Protein AF-A0A7V2XMV9-F1 (afdb_monomer)

Secondary structure (DSSP, 8-state):
-TT-EEEEEETTEEEEEEEGGG-SS-HHHHHHHHHTTSPPPTT----------TTS------TT-EEEEEETTEEEEEEE--------------------SEEEEEEETTEEEEEEEETTEEEE-STTSTT-EE-TTSSEEE-S----SSPPPEEEEES-BHHHHHHTTPPPPSS-EEEEE-GGGEE-TT-EEEEPTT-S-EE--EEEEEEE-S-BSS--GGGGGGGEEEEEEEE--EEGGG--SSSSSPHHHH--TT-EEEEEEEEEHHHHHHHHS-GGG-EEEEEETTEEEEEEEGGGBSS-HHHHHHHHHHHS-B-TT-EEE----S---B--TT-EEEEEETTTEEEEEEEEE--

Nearest PDB structures (foldseek):
  1i7o-assembly3_C  TM=9.302E-01  e=1.554E-33  Escherichia coli
  6sbi-assembly2_C  TM=9.129E-01  e=8.848E-22  Mus musculus
  6j5y-assembly1_A  TM=8.769E-01  e=2.718E-20  Pseudomonas aeruginosa
  3v77-assembly1_A  TM=8.705E-01  e=6.695E-19  Oleispira antarctica
  4maq-assembly1_B  TM=7.938E-01  e=6.952E-20  Burkholderia cenocepacia J2315

Solvent-accessible surface area (backbone atoms only — not comparable to full-atom values): 19662 Å² total; per-residue (Å²): 107,73,80,44,46,40,39,34,25,51,73,83,41,83,66,48,75,43,58,51,56,72,50,95,50,51,70,69,54,48,50,51,65,47,53,74,45,29,76,77,57,95,87,67,81,82,83,80,77,85,78,62,47,98,86,68,47,68,85,83,84,52,62,74,37,37,37,36,42,35,37,92,95,51,82,66,51,71,47,69,36,69,65,90,72,85,69,75,65,77,85,76,81,71,80,90,69,85,70,67,62,43,30,32,24,31,39,47,96,94,42,79,43,46,26,30,82,51,96,92,23,34,32,28,70,47,83,93,51,46,77,42,73,43,55,78,84,73,42,46,47,32,46,35,63,75,90,61,98,57,89,58,53,31,40,35,35,56,68,22,14,62,63,35,22,54,79,70,73,46,78,76,73,94,62,86,48,69,45,78,37,56,66,63,10,56,28,12,28,71,34,67,24,58,44,68,83,91,64,86,42,34,26,63,27,55,20,57,26,41,30,28,50,37,73,34,36,61,40,51,47,92,56,32,70,83,30,44,46,22,36,25,32,29,33,59,30,39,36,62,77,61,62,52,92,60,73,65,80,26,60,82,24,58,30,25,42,35,38,24,35,26,11,39,21,29,23,28,40,68,54,50,31,73,74,59,70,38,80,56,64,29,49,33,38,30,25,52,73,82,43,78,56,26,64,46,48,48,58,49,35,72,64,46,72,34,51,50,46,22,56,51,14,62,82,41,76,45,40,55,58,22,34,40,33,54,27,34,57,47,53,66,53,74,63,54,67,72,37,39,36,35,30,31,33,62,96,40,44,65,23,36,34,32,30,32,66,48,132

Foldseek 3Di:
DLAKWKWKDKPNHTFDIDHQVPQPADPVRVCVVCVVFFDDDVPDDDDRDDDADPVRHGDDDDQQIWMWIDIPPDDIDIDHHHDDDPPPDDPPDDDDDPDPQWWWWWDAPNDIFIFDDDPQWTQTCDPPRHRDTDHPVRIATFFRFDDDPDFAWEKEFDPQFPQSCVVVVHDRDPDTLIDTEGPQQEGEFAAEAADEPPQPFKWWFKFKKWFFAAKFALDALVCQLVGTQFIKIKIQMFRVRPDDPPSPVDCSGGHGGPRIYIDRIGGGSVSLCVVVVDQQFKKKWKDKVNHTQDIDGSVRGNQHSSNVSNRCNHVDIHHGGHMYGRTGHDRIGGDDQQIWMWIQIPSRGIGIYGYHHDD

Structure (mmCIF, N/CA/C/O backbone):
data_AF-A0A7V2XMV9-F1
#
_entry.id   AF-A0A7V2XMV9-F1
#
loop_
_atom_site.group_PDB
_atom_site.id
_atom_site.type_symbol
_atom_site.label_atom_id
_atom_site.label_alt_id
_atom_site.label_comp_id
_atom_site.label_asym_id
_atom_site.label_entity_id
_atom_site.label_seq_id
_atom_site.pdbx_PDB_ins_code
_atom_site.Cartn_x
_atom_site.Cartn_y
_atom_site.Cartn_z
_atom_site.occupancy
_atom_site.B_iso_or_equiv
_atom_site.auth_seq_id
_atom_site.auth_comp_id
_atom_site.auth_asym_id
_atom_site.auth_atom_id
_atom_site.pdbx_PDB_model_num
ATOM 1 N N . LEU A 1 1 ? -30.804 2.882 11.881 1.00 61.81 1 LEU A N 1
ATOM 2 C CA . LEU A 1 1 ? -29.557 3.573 12.289 1.00 61.81 1 LEU A CA 1
ATOM 3 C C . LEU A 1 1 ? -29.821 4.946 12.895 1.00 61.81 1 LEU A C 1
ATOM 5 O O . LEU A 1 1 ? -29.309 5.186 13.973 1.00 61.81 1 LEU A O 1
ATOM 9 N N . ALA A 1 2 ? -30.650 5.798 12.279 1.00 65.69 2 ALA A N 1
ATOM 10 C CA . ALA A 1 2 ? -30.891 7.186 12.711 1.00 65.69 2 ALA A CA 1
ATOM 11 C C . ALA A 1 2 ? -31.477 7.397 14.130 1.00 65.69 2 ALA A C 1
ATOM 13 O O . ALA A 1 2 ? -31.689 8.532 14.526 1.00 65.69 2 ALA A O 1
ATOM 14 N N . THR A 1 3 ? -31.758 6.335 14.889 1.00 79.19 3 THR A N 1
ATOM 15 C CA . THR A 1 3 ? -32.233 6.395 16.285 1.00 79.19 3 THR A CA 1
ATOM 16 C C . THR A 1 3 ? -31.440 5.467 17.210 1.00 79.19 3 THR A C 1
ATOM 18 O O . THR A 1 3 ? -31.861 5.211 18.338 1.00 79.19 3 THR A O 1
ATOM 21 N N . LEU A 1 4 ? -30.352 4.866 16.712 1.00 90.12 4 LEU A N 1
ATOM 22 C CA . LEU A 1 4 ? -29.562 3.909 17.478 1.00 90.12 4 LEU A CA 1
ATOM 23 C C . LEU A 1 4 ? -28.669 4.671 18.458 1.00 90.12 4 LEU A C 1
ATOM 25 O O . LEU A 1 4 ? -27.911 5.550 18.0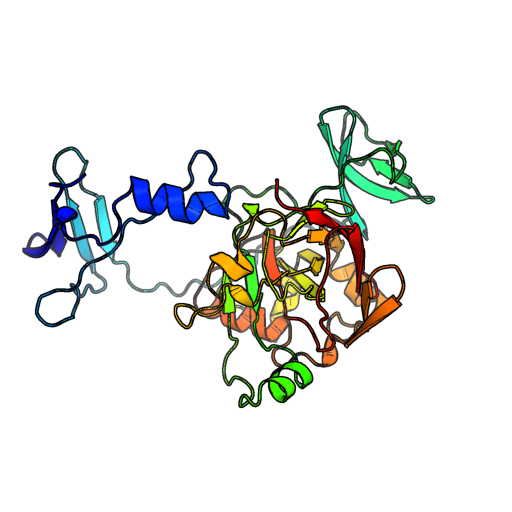51 1.00 90.12 4 LEU A O 1
ATOM 29 N N . LYS A 1 5 ? -28.745 4.290 19.731 1.00 93.38 5 LYS A N 1
ATOM 30 C CA . LYS A 1 5 ? -27.875 4.794 20.791 1.00 93.38 5 LYS A CA 1
ATOM 31 C C . LYS A 1 5 ? -26.928 3.689 21.230 1.00 93.38 5 LYS A C 1
ATOM 33 O O . LYS A 1 5 ? -27.375 2.565 21.456 1.00 93.38 5 LYS A O 1
ATOM 38 N N . LEU A 1 6 ? -25.641 4.011 21.306 1.00 95.12 6 LEU A N 1
ATOM 39 C CA . LEU A 1 6 ? -24.619 3.129 21.860 1.00 95.12 6 LEU A CA 1
ATOM 40 C C . LEU A 1 6 ? -24.391 3.523 23.318 1.00 95.12 6 LEU A C 1
ATOM 42 O O . LEU A 1 6 ? -24.062 4.675 23.594 1.00 95.12 6 LEU A O 1
ATOM 46 N N . GLU A 1 7 ? -24.540 2.579 24.235 1.00 96.56 7 GLU A N 1
ATOM 47 C CA . GLU A 1 7 ? -24.275 2.779 25.656 1.00 96.56 7 GLU A CA 1
ATOM 48 C C . GLU A 1 7 ? -22.920 2.176 26.012 1.00 96.56 7 GLU A C 1
ATOM 50 O O . GLU A 1 7 ? -22.683 0.987 25.793 1.00 96.56 7 GLU A O 1
ATOM 55 N N . VAL A 1 8 ? -22.035 2.998 26.570 1.00 96.94 8 VAL A N 1
ATOM 56 C CA . VAL A 1 8 ? -20.707 2.599 27.036 1.00 96.94 8 VAL A CA 1
ATOM 57 C C . VAL A 1 8 ? -20.731 2.504 28.553 1.00 96.94 8 VAL A C 1
ATOM 59 O O . VAL A 1 8 ? -20.995 3.495 29.241 1.00 96.94 8 VAL A O 1
ATOM 62 N N . THR A 1 9 ? -20.399 1.330 29.081 1.00 97.69 9 THR A N 1
ATOM 63 C CA . THR A 1 9 ? -20.197 1.113 30.516 1.00 97.69 9 THR A CA 1
ATOM 64 C C . THR A 1 9 ? -18.775 0.647 30.806 1.00 97.69 9 THR A C 1
ATOM 66 O O . THR A 1 9 ? -18.139 -0.024 29.991 1.00 97.69 9 THR A O 1
ATOM 69 N N . VAL A 1 10 ? -18.262 1.019 31.977 1.00 97.81 10 VAL A N 1
ATOM 70 C CA . VAL A 1 10 ? -16.963 0.576 32.494 1.00 97.81 10 VAL A CA 1
ATOM 71 C C . VAL A 1 10 ? -17.192 0.016 33.888 1.00 97.81 10 VAL A C 1
ATOM 73 O O . VAL A 1 10 ? -17.702 0.716 34.758 1.00 97.81 10 VAL A O 1
ATOM 76 N N . ASN A 1 11 ? -16.861 -1.260 34.091 1.00 97.31 11 ASN A N 1
ATOM 77 C CA . ASN A 1 11 ? -17.115 -2.003 35.331 1.00 97.31 11 ASN A CA 1
ATOM 78 C C . ASN A 1 11 ? -18.596 -1.966 35.770 1.00 97.31 11 ASN A C 1
ATOM 80 O O . ASN A 1 11 ? -18.902 -1.971 36.958 1.00 97.31 11 ASN A O 1
ATOM 84 N N . GLY A 1 12 ? -19.517 -1.931 34.798 1.00 96.25 12 GLY A N 1
ATOM 85 C CA . GLY A 1 12 ? -20.966 -1.860 35.026 1.00 96.25 12 GLY A CA 1
ATOM 86 C C . GLY A 1 12 ? -21.507 -0.449 35.279 1.00 96.25 12 GLY A C 1
ATOM 87 O O . GLY A 1 12 ? -22.720 -0.266 35.320 1.00 96.25 12 GLY A O 1
ATOM 88 N N . GLU A 1 13 ? -20.644 0.560 35.401 1.00 97.38 13 GLU A N 1
ATOM 89 C CA . GLU A 1 13 ? -21.060 1.956 35.532 1.00 97.38 13 GLU A CA 1
ATOM 90 C C . GLU A 1 13 ? -21.216 2.600 34.156 1.00 97.38 13 GLU A C 1
ATOM 92 O O . GLU A 1 13 ? -20.311 2.521 33.322 1.00 97.38 13 GLU A O 1
ATOM 97 N N . HIS A 1 14 ? -22.339 3.280 33.922 1.00 97.06 14 HIS A N 1
ATOM 98 C CA . HIS A 1 14 ? -22.555 4.058 32.701 1.00 97.06 14 HIS A CA 1
ATOM 99 C C . HIS A 1 14 ? -21.541 5.198 32.578 1.00 97.06 14 HIS A C 1
ATOM 101 O O . HIS A 1 14 ? -21.285 5.918 33.544 1.00 97.06 14 HIS A O 1
ATOM 107 N N . ARG A 1 15 ? -20.947 5.347 31.388 1.00 95.88 15 ARG A N 1
ATOM 108 C CA . ARG A 1 15 ? -19.929 6.367 31.100 1.00 95.88 15 ARG A CA 1
ATOM 109 C C . ARG A 1 15 ? -20.297 7.290 29.951 1.00 95.88 15 ARG A C 1
ATOM 111 O O . ARG A 1 15 ? -19.928 8.458 29.996 1.00 95.88 15 ARG A O 1
ATOM 118 N N . GLN A 1 16 ? -20.962 6.789 28.916 1.00 95.50 16 GLN A N 1
ATOM 119 C CA . GLN A 1 16 ? -21.325 7.600 27.757 1.00 95.50 16 GLN A CA 1
ATOM 120 C C . GLN A 1 16 ? -22.490 6.968 27.003 1.00 95.50 16 GLN A C 1
ATOM 122 O O . GLN A 1 16 ? -22.530 5.753 26.831 1.00 95.50 16 GLN A O 1
ATOM 127 N N . THR A 1 17 ? -23.378 7.814 26.490 1.00 94.44 17 THR A N 1
ATOM 128 C CA . THR A 1 17 ? -24.335 7.457 25.441 1.00 94.44 17 THR A CA 1
ATOM 129 C C . THR A 1 17 ? -23.908 8.153 24.155 1.00 94.44 17 THR A C 1
ATOM 131 O O . THR A 1 17 ? -23.718 9.368 24.158 1.00 94.44 17 THR A O 1
ATOM 134 N N . VAL A 1 18 ? -23.761 7.410 23.061 1.00 92.50 18 VAL A N 1
ATOM 135 C CA . VAL A 1 18 ? -23.477 7.952 21.725 1.00 92.50 18 VAL A CA 1
ATOM 136 C C . VAL A 1 18 ? -24.741 7.839 20.884 1.00 92.50 18 VAL A C 1
ATOM 138 O O . VAL A 1 18 ? -25.178 6.733 20.572 1.00 92.50 18 VAL A O 1
ATOM 141 N N . ASP A 1 19 ? -25.331 8.974 20.518 1.00 91.25 19 ASP A N 1
ATOM 142 C CA . ASP A 1 19 ? -26.523 9.014 19.668 1.00 91.25 19 ASP A CA 1
ATOM 143 C C . ASP A 1 19 ? -26.120 9.100 18.193 1.00 91.25 19 ASP A C 1
ATOM 145 O O . ASP A 1 19 ? -25.630 10.130 17.734 1.00 91.25 19 ASP A O 1
ATOM 149 N N . LEU A 1 20 ? -26.322 8.024 17.426 1.00 89.94 20 LEU A N 1
ATOM 150 C CA . LEU A 1 20 ? -25.921 8.002 16.017 1.00 89.94 20 LEU A CA 1
ATOM 151 C C . LEU A 1 20 ? -26.762 8.938 15.138 1.00 89.94 20 LEU A C 1
ATOM 153 O O . LEU A 1 20 ? -26.389 9.177 13.989 1.00 89.94 20 LEU A O 1
ATOM 157 N N . SER A 1 21 ? -27.865 9.501 15.648 1.00 88.94 21 SER A N 1
ATOM 158 C CA . SER A 1 21 ? -28.640 10.512 14.922 1.00 88.94 21 SER A CA 1
ATOM 159 C C . SER A 1 21 ? -27.887 11.836 14.748 1.00 88.94 21 SER A C 1
ATOM 161 O O . SER A 1 21 ? -28.310 12.672 13.953 1.00 88.94 21 SER A O 1
ATOM 163 N N . THR A 1 22 ? -26.810 12.064 15.509 1.00 88.75 22 THR A N 1
ATOM 164 C CA . THR A 1 22 ? -26.026 13.312 15.477 1.00 88.75 22 THR A CA 1
ATOM 165 C C . THR A 1 22 ? -24.865 13.267 14.484 1.00 88.75 22 THR A C 1
ATOM 167 O O . THR A 1 22 ? -24.198 14.283 14.263 1.00 88.75 22 THR A O 1
ATOM 170 N N . LEU A 1 23 ? -24.616 12.110 13.859 1.00 91.12 23 LEU A N 1
ATOM 171 C CA . LEU A 1 23 ? -23.572 11.963 12.854 1.00 91.12 23 LEU A CA 1
ATOM 172 C C . LEU A 1 23 ? -23.819 12.917 11.680 1.00 91.12 23 LEU A C 1
ATOM 174 O O . LEU A 1 23 ? -24.909 12.978 11.117 1.00 91.12 23 LEU A O 1
ATOM 178 N N . ARG A 1 24 ? -22.769 13.632 11.258 1.00 92.50 24 ARG A N 1
ATOM 179 C CA . ARG A 1 24 ? -22.844 14.506 10.072 1.00 92.50 24 ARG A CA 1
ATOM 180 C C . ARG A 1 24 ? -23.027 13.736 8.766 1.00 92.50 24 ARG A C 1
ATOM 182 O O . ARG A 1 24 ? -23.521 14.310 7.803 1.00 92.50 24 ARG A O 1
ATOM 189 N N . ARG A 1 25 ? -22.553 12.491 8.729 1.00 93.12 25 ARG A N 1
ATOM 190 C CA . ARG A 1 25 ? -22.732 11.548 7.627 1.00 93.12 25 ARG A CA 1
ATOM 191 C C . ARG A 1 25 ? -23.302 10.269 8.199 1.00 93.12 25 ARG A C 1
ATOM 193 O O . ARG A 1 25 ? -22.707 9.702 9.114 1.00 93.12 25 ARG A O 1
ATOM 200 N N . ASP A 1 26 ? -24.431 9.827 7.671 1.00 92.62 26 ASP A N 1
ATOM 201 C CA . ASP A 1 26 ? -24.944 8.505 8.006 1.00 92.62 26 ASP A CA 1
ATOM 202 C C . ASP A 1 26 ? -24.143 7.397 7.294 1.00 92.62 26 ASP A C 1
ATOM 204 O O . ASP A 1 26 ? -23.228 7.653 6.508 1.00 92.62 26 ASP A O 1
ATOM 208 N N . ALA A 1 27 ? -24.476 6.138 7.583 1.00 92.81 27 ALA A N 1
ATOM 209 C CA . ALA A 1 27 ? -23.784 4.992 6.999 1.00 92.81 27 ALA A CA 1
ATOM 210 C C . ALA A 1 27 ? -23.896 4.930 5.467 1.00 92.81 27 ALA A C 1
ATOM 212 O O . ALA A 1 27 ? -22.951 4.503 4.809 1.00 92.81 27 ALA A O 1
ATOM 213 N N . THR A 1 28 ? -25.026 5.352 4.894 1.00 93.81 28 THR A N 1
ATOM 214 C CA . THR A 1 28 ? -25.245 5.331 3.444 1.00 93.81 28 THR A CA 1
ATOM 215 C C . THR A 1 28 ? -24.408 6.405 2.762 1.00 93.81 28 THR A C 1
ATOM 217 O O . THR A 1 28 ? -23.766 6.124 1.754 1.00 93.81 28 THR A O 1
ATOM 220 N N . GLN A 1 29 ? -24.363 7.608 3.335 1.00 95.56 29 GLN A N 1
ATOM 221 C CA . GLN A 1 29 ? -23.523 8.703 2.854 1.00 95.56 29 GLN A CA 1
ATOM 222 C C . GLN A 1 29 ? -22.039 8.359 2.971 1.00 95.56 29 GLN A C 1
ATOM 224 O O . GLN A 1 29 ? -21.303 8.527 2.009 1.00 95.56 29 GLN A O 1
ATOM 229 N N . LEU A 1 30 ? -21.599 7.820 4.113 1.00 96.06 30 LEU A N 1
ATOM 230 C CA . LEU A 1 30 ? -20.204 7.420 4.299 1.00 96.06 30 LEU A CA 1
ATOM 231 C C . LEU A 1 30 ? -19.792 6.322 3.308 1.00 96.06 30 LEU A C 1
ATOM 233 O O . LEU A 1 30 ? -18.711 6.394 2.727 1.00 96.06 30 LEU A O 1
ATOM 237 N N . LEU A 1 31 ? -20.658 5.327 3.094 1.00 95.88 31 LEU A N 1
ATOM 238 C CA . LEU A 1 31 ? -20.422 4.267 2.118 1.00 95.88 31 LEU A CA 1
ATOM 239 C C . LEU A 1 31 ? -20.316 4.823 0.692 1.00 95.88 31 LEU A C 1
ATOM 241 O O . LEU A 1 31 ? -19.423 4.416 -0.047 1.00 95.88 31 LEU A O 1
ATOM 245 N N . ALA A 1 32 ? -21.193 5.755 0.316 1.00 96.56 32 ALA A N 1
ATOM 246 C CA . ALA A 1 32 ? -21.153 6.402 -0.992 1.00 96.56 32 ALA A CA 1
ATOM 247 C C . ALA A 1 32 ? -19.882 7.250 -1.177 1.00 96.56 32 ALA A C 1
ATOM 249 O O . ALA A 1 32 ? -19.204 7.112 -2.193 1.00 96.56 32 ALA A O 1
ATOM 250 N N . ASP A 1 33 ? -19.524 8.065 -0.180 1.00 96.06 33 ASP A N 1
ATOM 251 C CA . ASP A 1 33 ? -18.350 8.945 -0.215 1.00 96.06 33 ASP A CA 1
ATOM 252 C C . ASP A 1 33 ? -17.040 8.146 -0.343 1.00 96.06 33 ASP A C 1
ATOM 254 O O . ASP A 1 33 ? -16.157 8.511 -1.120 1.00 96.06 33 ASP A O 1
ATOM 258 N N . VAL A 1 34 ? -16.896 7.045 0.408 1.00 96.06 34 VAL A N 1
ATOM 259 C CA . VAL A 1 34 ? -15.712 6.168 0.326 1.00 96.06 34 VAL A CA 1
ATOM 260 C C . VAL A 1 34 ? -15.721 5.359 -0.973 1.00 96.06 34 VAL A C 1
ATOM 262 O O . VAL A 1 34 ? -14.700 5.280 -1.661 1.00 96.06 34 VAL A O 1
ATOM 265 N N . GLY A 1 35 ? -16.881 4.811 -1.344 1.00 95.19 35 GLY A N 1
ATOM 266 C CA . GLY A 1 35 ? -17.069 4.024 -2.563 1.00 95.19 35 GLY A CA 1
ATOM 267 C C . GLY A 1 35 ? -16.825 4.801 -3.861 1.00 95.19 35 GLY A C 1
ATOM 268 O O . GLY A 1 35 ? -16.572 4.186 -4.892 1.00 95.19 35 GLY A O 1
ATOM 269 N N . GLU A 1 36 ? -16.839 6.140 -3.826 1.00 95.00 36 GLU A N 1
ATOM 270 C CA . GLU A 1 36 ? -16.489 6.999 -4.971 1.00 95.00 36 GLU A CA 1
ATOM 271 C C . GLU A 1 36 ? -15.042 6.782 -5.450 1.00 95.00 36 GLU A C 1
ATOM 273 O O . GLU A 1 36 ? -14.717 7.021 -6.616 1.00 95.00 36 GLU A O 1
ATOM 278 N N . PHE A 1 37 ? -14.139 6.372 -4.556 1.00 94.94 37 PHE A N 1
ATOM 279 C CA . PHE A 1 37 ? -12.715 6.288 -4.877 1.00 94.94 37 PHE A CA 1
ATOM 280 C C . PHE A 1 37 ? -12.030 4.989 -4.467 1.00 94.94 37 PHE A C 1
ATOM 282 O O . PHE A 1 37 ? -10.982 4.682 -5.036 1.00 94.94 37 PHE A O 1
ATOM 289 N N . MET A 1 38 ? -12.584 4.262 -3.502 1.00 94.69 38 MET A N 1
ATOM 290 C CA . MET A 1 38 ? -12.020 3.029 -2.969 1.00 94.69 38 MET A CA 1
ATOM 291 C C . MET A 1 38 ? -13.071 1.926 -3.040 1.00 94.69 38 MET A C 1
ATOM 293 O O . MET A 1 38 ? -14.118 2.015 -2.395 1.00 94.69 38 MET A O 1
ATOM 297 N N . THR A 1 39 ? -12.787 0.865 -3.793 1.00 94.31 39 THR A N 1
ATOM 298 C CA . THR A 1 39 ? -13.661 -0.307 -3.825 1.00 94.31 39 THR A CA 1
ATOM 299 C C . THR A 1 39 ? -13.594 -1.031 -2.483 1.00 94.31 39 THR A C 1
ATOM 301 O O . THR A 1 39 ? -12.533 -1.498 -2.068 1.00 94.31 39 THR A O 1
ATOM 304 N N . LEU A 1 40 ? -14.752 -1.177 -1.840 1.00 93.25 40 LEU A N 1
ATOM 305 C CA . LEU A 1 40 ? -14.927 -1.974 -0.627 1.00 93.25 40 LEU A CA 1
ATOM 306 C C . LEU A 1 40 ? -15.366 -3.394 -0.994 1.00 93.25 40 LEU A C 1
ATOM 308 O O . LEU A 1 40 ? -16.243 -3.595 -1.835 1.00 93.25 40 LEU A O 1
ATOM 312 N N . GLN A 1 41 ? -14.747 -4.380 -0.362 1.00 90.69 41 GLN A N 1
ATOM 313 C CA . GLN A 1 41 ? -15.001 -5.800 -0.561 1.00 90.69 41 GLN A CA 1
ATOM 314 C C . GLN A 1 41 ? -15.970 -6.348 0.488 1.00 90.69 41 GLN A C 1
ATOM 316 O O . GLN A 1 41 ? -16.213 -5.758 1.542 1.00 90.69 41 GLN A O 1
ATOM 321 N N . HIS A 1 42 ? -16.520 -7.532 0.212 1.00 90.31 42 HIS A N 1
ATOM 322 C CA . HIS A 1 42 ? -17.278 -8.266 1.219 1.00 90.31 42 HIS A CA 1
ATOM 323 C C . HIS A 1 42 ? -16.407 -8.520 2.457 1.00 90.31 42 HIS A C 1
ATOM 325 O O . HIS A 1 42 ? -15.333 -9.109 2.352 1.00 90.31 42 HIS A O 1
ATOM 331 N N . GLY A 1 43 ? -16.901 -8.107 3.624 1.00 90.75 43 GLY A N 1
ATOM 332 C CA . GLY A 1 43 ? -16.184 -8.212 4.894 1.00 90.75 43 GLY A CA 1
ATOM 333 C C . GLY A 1 43 ? -15.431 -6.944 5.304 1.00 90.75 43 GLY A C 1
ATOM 334 O O . GLY A 1 43 ? -15.002 -6.872 6.454 1.00 90.75 43 GLY A O 1
ATOM 335 N N . ASP A 1 44 ? -15.319 -5.936 4.432 1.00 93.00 44 ASP A N 1
ATOM 336 C CA . ASP A 1 44 ? -14.770 -4.635 4.821 1.00 93.00 44 ASP A CA 1
ATOM 337 C C . ASP A 1 44 ? -15.702 -3.916 5.809 1.00 93.00 44 ASP A C 1
ATOM 339 O O . ASP A 1 44 ? -16.930 -4.024 5.745 1.00 93.00 44 ASP A O 1
ATOM 343 N N . VAL A 1 45 ? -15.105 -3.160 6.735 1.00 94.19 45 VAL A N 1
ATOM 344 C CA . VAL A 1 45 ? -15.817 -2.471 7.819 1.00 94.19 45 VAL A CA 1
ATOM 345 C C . VAL A 1 45 ? -15.499 -0.980 7.791 1.00 94.19 45 VAL A C 1
ATOM 347 O O . VAL A 1 45 ? -14.338 -0.580 7.844 1.00 94.19 45 VAL A O 1
ATOM 350 N N . LEU A 1 46 ? -16.546 -0.152 7.782 1.00 93.94 46 LEU A N 1
ATOM 351 C CA . LEU A 1 46 ? -16.450 1.290 8.005 1.00 93.94 46 LEU A CA 1
ATOM 352 C C . LEU A 1 46 ? -16.968 1.629 9.404 1.00 93.94 46 LEU A C 1
ATOM 354 O O . LEU A 1 46 ? -18.132 1.389 9.727 1.00 93.94 46 LEU A O 1
ATOM 358 N N . MET A 1 47 ? -16.111 2.226 10.229 1.00 94.88 47 MET A N 1
ATOM 359 C CA . MET A 1 47 ? -16.515 2.757 11.530 1.00 94.88 47 MET A CA 1
ATOM 360 C C . MET A 1 47 ? -17.262 4.080 11.314 1.00 94.88 47 MET A C 1
ATOM 362 O O . MET A 1 47 ? -16.703 5.016 10.749 1.00 94.88 47 MET A O 1
ATOM 366 N N . LEU A 1 48 ? -18.519 4.163 11.762 1.00 93.25 48 LEU A N 1
ATOM 367 C CA . LEU A 1 48 ? -19.416 5.288 11.441 1.00 93.25 48 LEU A CA 1
ATOM 368 C C . LEU A 1 48 ? -19.021 6.619 12.094 1.00 93.25 48 LEU A C 1
ATOM 370 O O . LEU A 1 48 ? -19.410 7.684 11.623 1.00 93.25 48 LEU A O 1
ATOM 374 N N . GLY A 1 49 ? -18.266 6.564 13.187 1.00 90.38 49 GLY A N 1
ATOM 375 C CA . GLY A 1 49 ? -17.831 7.742 13.918 1.00 90.38 49 GLY A CA 1
ATOM 376 C C . GLY A 1 49 ? -17.719 7.484 15.411 1.00 90.38 49 GLY A C 1
ATOM 377 O O . GLY A 1 49 ? -18.003 6.397 15.909 1.00 90.38 49 GLY A O 1
ATOM 378 N N . THR A 1 50 ? -17.279 8.513 16.124 1.00 89.94 50 THR A N 1
ATOM 379 C CA . THR A 1 50 ? -17.209 8.548 17.588 1.00 89.94 50 THR A CA 1
ATOM 380 C C . THR A 1 50 ? -17.687 9.915 18.048 1.00 89.94 50 THR A C 1
ATOM 382 O O . THR A 1 50 ? -17.549 10.883 17.300 1.00 89.94 50 THR A O 1
ATOM 385 N N . ASP A 1 51 ? -18.207 9.997 19.268 1.00 88.81 51 ASP A N 1
ATOM 386 C CA . ASP A 1 51 ? -18.637 11.259 19.870 1.00 88.81 51 ASP A CA 1
ATOM 387 C C . ASP A 1 51 ? -17.758 11.622 21.075 1.00 88.81 51 ASP A C 1
ATOM 389 O O . ASP A 1 51 ? -17.060 10.771 21.644 1.00 88.81 51 ASP A O 1
ATOM 393 N N . ALA A 1 52 ? -17.760 12.898 21.442 1.00 88.06 52 ALA A N 1
ATOM 394 C CA . ALA A 1 52 ? -17.147 13.397 22.664 1.00 88.06 52 ALA A CA 1
ATOM 395 C C . ALA A 1 52 ? -18.227 13.662 23.720 1.00 88.06 52 ALA A C 1
ATOM 397 O O . ALA A 1 52 ? -19.385 13.922 23.407 1.00 88.06 52 ALA A O 1
ATOM 398 N N . MET A 1 53 ? -17.849 13.601 24.992 1.00 87.06 53 MET A N 1
ATOM 399 C CA . MET A 1 53 ? -18.702 14.079 26.077 1.00 87.06 53 MET A CA 1
ATOM 400 C C . MET A 1 53 ? -18.803 15.613 26.023 1.00 87.06 53 MET A C 1
ATOM 402 O O . MET A 1 53 ? -18.053 16.273 25.302 1.00 87.06 53 MET A O 1
ATOM 406 N N . ALA A 1 54 ? -19.717 16.204 26.798 1.00 86.00 54 ALA A N 1
ATOM 407 C CA . ALA A 1 54 ? -19.969 17.650 26.773 1.00 86.00 54 ALA A CA 1
ATOM 408 C C . ALA A 1 54 ? -18.729 18.515 27.090 1.00 86.00 54 ALA A C 1
ATOM 410 O O . ALA A 1 54 ? -18.654 19.664 26.663 1.00 86.00 54 ALA A O 1
ATOM 411 N N . ASP A 1 55 ? -17.751 17.964 27.813 1.00 89.12 55 ASP A N 1
ATOM 412 C CA . ASP A 1 55 ? -16.473 18.607 28.138 1.00 89.12 55 ASP A CA 1
ATOM 413 C C . ASP A 1 55 ? -15.370 18.374 27.081 1.00 89.12 55 ASP A C 1
ATOM 415 O O . ASP A 1 55 ? -14.219 18.759 27.282 1.00 89.12 55 ASP A O 1
ATOM 419 N N . GLY A 1 56 ? -15.703 17.731 25.958 1.00 87.94 56 GLY A N 1
ATOM 420 C CA . GLY A 1 56 ? -14.777 17.384 24.879 1.00 87.94 56 GLY A CA 1
ATOM 421 C C . GLY A 1 56 ? -13.931 16.135 25.143 1.00 87.94 56 GLY A C 1
ATOM 422 O O . GLY A 1 56 ? -13.139 15.745 24.284 1.00 87.94 56 GLY A O 1
ATOM 423 N N . SER A 1 57 ? -14.080 15.488 26.301 1.00 90.38 57 SER A N 1
ATOM 424 C CA . SER A 1 57 ? -13.336 14.278 26.643 1.00 90.38 57 SER A CA 1
ATOM 425 C C . SER A 1 57 ? -14.067 13.000 26.207 1.00 90.38 57 SER A C 1
ATOM 427 O O . SER A 1 57 ? -15.151 13.030 25.623 1.00 90.38 57 SER A O 1
ATOM 429 N N . ARG A 1 58 ? -13.445 11.844 26.449 1.00 90.94 58 ARG A N 1
ATOM 430 C CA . ARG A 1 58 ? -14.023 10.511 26.219 1.00 90.94 58 ARG A CA 1
ATOM 431 C C . ARG A 1 58 ? -13.819 9.647 27.463 1.00 90.94 58 ARG A C 1
ATOM 433 O O . ARG A 1 58 ? -12.861 9.908 28.202 1.00 90.94 58 ARG A O 1
ATOM 440 N N . PRO A 1 59 ? -14.658 8.617 27.688 1.00 91.69 59 PRO A N 1
ATOM 441 C CA . PRO A 1 59 ? -14.468 7.672 28.779 1.00 91.69 59 PRO A CA 1
ATOM 442 C C . PRO A 1 59 ? -13.037 7.138 28.810 1.00 91.69 59 PRO A C 1
ATOM 444 O O . PRO A 1 59 ? -12.532 6.600 27.824 1.00 91.69 59 PRO A O 1
ATOM 447 N N . ARG A 1 60 ? -12.370 7.323 29.949 1.00 93.12 60 ARG A N 1
ATOM 448 C CA . ARG A 1 60 ? -11.033 6.779 30.183 1.00 93.12 60 ARG A CA 1
ATOM 449 C C . ARG A 1 60 ? -11.160 5.381 30.760 1.00 93.12 60 ARG A C 1
ATOM 451 O O . ARG A 1 60 ? -12.045 5.131 31.574 1.00 93.12 60 ARG A O 1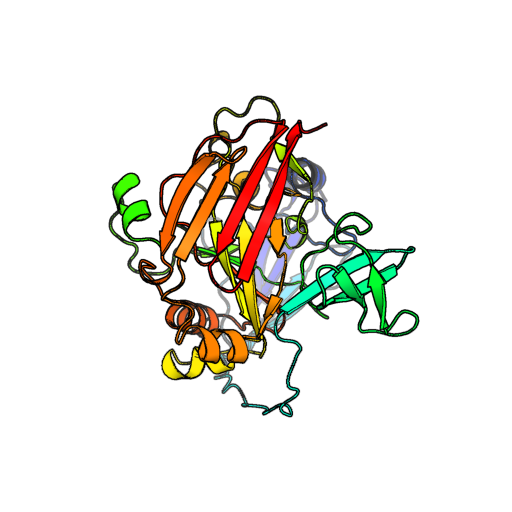
ATOM 458 N N . VAL A 1 61 ? -10.250 4.512 30.345 1.00 94.81 61 VAL A N 1
ATOM 459 C CA . VAL A 1 61 ? -10.165 3.126 30.800 1.00 94.81 61 VAL A CA 1
ATOM 460 C C . VAL A 1 61 ? -8.726 2.816 31.181 1.00 94.81 61 VAL A C 1
ATOM 462 O O . VAL A 1 61 ? -7.789 3.407 30.637 1.00 94.81 61 VAL A O 1
ATOM 465 N N . GLN A 1 62 ? -8.549 1.898 32.118 1.00 95.19 62 GLN A N 1
ATOM 466 C CA . GLN A 1 62 ? -7.254 1.438 32.605 1.00 95.19 62 GLN A CA 1
ATOM 467 C C . GLN A 1 62 ? -7.187 -0.089 32.611 1.00 95.19 62 GLN A C 1
ATOM 469 O O . GLN A 1 62 ? -8.193 -0.779 32.462 1.00 95.19 62 GLN A O 1
ATOM 474 N N . ALA A 1 63 ? -5.981 -0.632 32.775 1.00 95.62 63 ALA A N 1
ATOM 475 C CA . ALA A 1 63 ? -5.793 -2.074 32.876 1.00 95.62 63 ALA A CA 1
ATOM 476 C C . ALA A 1 63 ? -6.659 -2.671 34.001 1.00 95.62 63 ALA A C 1
ATOM 478 O O . ALA A 1 63 ? -6.689 -2.148 35.113 1.00 95.62 63 ALA A O 1
ATOM 479 N N . GLY A 1 64 ? -7.339 -3.775 33.701 1.00 95.56 64 GLY A N 1
ATOM 480 C CA . GLY A 1 64 ? -8.300 -4.432 34.584 1.00 95.56 64 GLY A CA 1
ATOM 481 C C . GLY A 1 64 ? -9.751 -4.002 34.362 1.00 95.56 64 GLY A C 1
ATOM 482 O O . GLY A 1 64 ? -10.647 -4.762 34.726 1.00 95.56 64 GLY A O 1
ATOM 483 N N . ASP A 1 65 ? -10.003 -2.857 33.720 1.00 97.50 65 ASP A N 1
ATOM 484 C CA . ASP A 1 65 ? -11.370 -2.414 33.451 1.00 97.50 65 ASP A CA 1
ATOM 485 C C . ASP A 1 65 ? -12.083 -3.347 32.470 1.00 97.50 65 ASP A C 1
ATOM 487 O O . ASP A 1 65 ? -11.532 -3.748 31.442 1.00 97.50 65 ASP A O 1
ATOM 491 N N . ARG A 1 66 ? -13.349 -3.645 32.759 1.00 97.75 66 ARG A N 1
ATOM 492 C CA . ARG A 1 66 ? -14.282 -4.294 31.837 1.00 97.75 66 ARG A CA 1
ATOM 493 C C . ARG A 1 66 ? -15.107 -3.221 31.137 1.00 97.75 66 ARG A C 1
ATOM 495 O O . ARG A 1 66 ? -15.977 -2.614 31.757 1.00 97.75 66 ARG A O 1
ATOM 502 N N . VAL A 1 67 ? -14.849 -3.016 29.852 1.00 98.00 67 VAL A N 1
ATOM 503 C CA . VAL A 1 67 ? -15.593 -2.099 28.985 1.00 98.00 67 VAL A CA 1
ATOM 504 C C . VAL A 1 67 ? -16.679 -2.878 28.266 1.00 98.00 67 VAL A C 1
ATOM 506 O O . VAL A 1 67 ? -16.411 -3.933 27.695 1.00 98.00 67 VAL A O 1
ATOM 509 N N . GLU A 1 68 ? -17.895 -2.358 28.276 1.00 98.12 68 GLU A N 1
ATOM 510 C CA . GLU A 1 68 ? -19.011 -2.919 27.527 1.00 98.12 68 GLU A CA 1
ATOM 511 C C . GLU A 1 68 ? -19.676 -1.830 26.691 1.00 98.12 68 GLU A C 1
ATOM 513 O O . GLU A 1 68 ? -20.001 -0.759 27.203 1.00 98.12 68 GLU A O 1
ATOM 518 N N . ILE A 1 69 ? -19.866 -2.117 25.405 1.00 97.00 69 ILE A N 1
ATOM 519 C CA . ILE A 1 69 ? -20.616 -1.288 24.465 1.00 97.00 69 ILE A CA 1
ATOM 520 C C . ILE A 1 69 ? -21.870 -2.067 24.081 1.00 97.00 69 ILE A C 1
ATOM 522 O O . ILE A 1 69 ? -21.775 -3.177 23.559 1.00 97.00 69 ILE A O 1
ATOM 526 N N . SER A 1 70 ? -23.042 -1.489 24.323 1.00 97.19 70 SER A N 1
ATOM 527 C CA . SER A 1 70 ? -24.330 -2.119 24.024 1.00 97.19 70 SER A CA 1
ATOM 528 C C . SER A 1 70 ? -25.215 -1.207 23.181 1.00 97.19 70 SER A C 1
ATOM 530 O O . SER A 1 70 ? -25.088 0.016 23.216 1.00 97.19 70 SER A O 1
ATOM 532 N N . ALA A 1 71 ? -26.099 -1.805 22.386 1.00 95.50 71 ALA A N 1
ATOM 533 C CA . ALA A 1 71 ? -27.076 -1.082 21.583 1.00 95.50 71 ALA A CA 1
ATOM 534 C C . ALA A 1 71 ? -28.304 -1.973 21.331 1.00 95.50 71 ALA A C 1
ATOM 536 O O . ALA A 1 71 ? -28.147 -3.188 21.186 1.00 95.50 71 ALA A O 1
ATOM 537 N N . PRO A 1 72 ? -29.526 -1.416 21.233 1.00 93.62 72 PRO A N 1
ATOM 538 C CA . PRO A 1 72 ? -30.716 -2.205 20.927 1.00 93.62 72 PRO A CA 1
ATOM 539 C C . PRO A 1 72 ? -30.561 -3.024 19.636 1.00 93.62 72 PRO A C 1
ATOM 541 O O . PRO A 1 72 ? -30.254 -2.473 18.579 1.00 93.62 72 PRO A O 1
ATOM 544 N N . GLY A 1 73 ? -30.806 -4.334 19.721 1.00 93.69 73 GLY A N 1
ATOM 545 C CA . GLY A 1 73 ? -30.708 -5.260 18.585 1.00 93.69 73 GLY A CA 1
ATOM 546 C C . GLY A 1 73 ? -29.309 -5.826 18.314 1.00 93.69 73 GLY A C 1
ATOM 547 O O . GLY A 1 73 ? -29.156 -6.566 17.346 1.00 93.69 73 GLY A O 1
ATOM 548 N N . PHE A 1 74 ? -28.315 -5.517 19.154 1.00 95.50 74 PHE A N 1
ATOM 549 C CA . PHE A 1 74 ? -26.962 -6.071 19.078 1.00 95.50 74 PHE A CA 1
ATOM 550 C C . PHE A 1 74 ? -26.591 -6.763 20.391 1.00 95.50 74 PHE A C 1
ATOM 552 O O . PHE A 1 74 ? -26.926 -6.277 21.471 1.00 95.50 74 PHE A O 1
ATOM 559 N N . GLU A 1 75 ? -25.864 -7.875 20.293 1.00 97.44 75 GLU A N 1
ATOM 560 C CA . GLU A 1 75 ? -25.197 -8.467 21.454 1.00 97.44 75 GLU A CA 1
ATOM 561 C C . GLU A 1 75 ? -24.138 -7.489 21.997 1.00 97.44 75 GLU A C 1
ATOM 563 O O . GLU A 1 75 ? -23.415 -6.884 21.193 1.00 97.44 75 GLU A O 1
ATOM 568 N N . PRO A 1 76 ? -24.021 -7.307 23.327 1.00 97.06 76 PRO A N 1
ATOM 569 C CA . PRO A 1 76 ? -23.028 -6.406 23.897 1.00 97.06 76 PRO A CA 1
ATOM 570 C C . PRO A 1 76 ? -21.598 -6.806 23.520 1.00 97.06 76 PRO A C 1
ATOM 572 O O . PRO A 1 76 ? -21.181 -7.953 23.696 1.00 97.06 76 PRO A O 1
ATOM 575 N N . LEU A 1 77 ? -20.812 -5.834 23.058 1.00 97.56 77 LEU A N 1
ATOM 576 C CA . LEU A 1 77 ? -19.377 -5.999 22.865 1.00 97.56 77 LEU A CA 1
ATOM 577 C C . LEU A 1 77 ? -18.675 -5.747 24.198 1.00 97.56 77 LEU A C 1
ATOM 579 O O . LEU A 1 77 ? -18.637 -4.614 24.677 1.00 97.56 77 LEU A O 1
ATOM 583 N N . VAL A 1 78 ? -18.101 -6.797 24.778 1.00 97.56 78 VAL A N 1
ATOM 584 C CA . VAL A 1 78 ? -17.426 -6.746 26.078 1.00 97.56 78 VAL A CA 1
ATOM 585 C C . VAL A 1 78 ? -15.939 -7.013 25.902 1.00 97.56 78 VAL A C 1
ATOM 587 O O . VAL A 1 78 ? -15.553 -8.043 25.355 1.00 97.56 78 VAL A O 1
ATOM 590 N N . GLN A 1 79 ? -15.103 -6.123 26.431 1.00 96.94 79 GLN A N 1
ATOM 591 C CA . GLN A 1 79 ? -13.653 -6.271 26.427 1.00 96.94 79 GLN A CA 1
ATOM 592 C C . GLN A 1 79 ? -13.074 -5.935 27.803 1.00 96.94 79 GLN A C 1
ATOM 594 O O . GLN A 1 79 ? -13.355 -4.881 28.368 1.00 96.94 79 GLN A O 1
ATOM 599 N N . THR A 1 80 ? -12.204 -6.799 28.325 1.00 96.81 80 THR A N 1
ATOM 600 C CA . THR A 1 80 ? -11.351 -6.452 29.470 1.00 96.81 80 THR A CA 1
ATOM 601 C C . THR A 1 80 ? -10.056 -5.832 28.963 1.00 96.81 80 THR A C 1
ATOM 603 O O . THR A 1 80 ? -9.377 -6.402 28.103 1.00 96.81 80 THR A O 1
ATOM 606 N N . ILE A 1 81 ? -9.710 -4.659 29.490 1.00 95.81 81 ILE A N 1
ATOM 607 C CA . ILE A 1 81 ? -8.471 -3.964 29.161 1.00 95.81 81 ILE A CA 1
ATOM 608 C C . ILE A 1 81 ? -7.317 -4.697 29.835 1.00 95.81 81 ILE A C 1
ATOM 610 O O . ILE A 1 81 ? -7.183 -4.708 31.058 1.00 95.81 81 ILE A O 1
ATOM 614 N N . ALA A 1 82 ? -6.472 -5.330 29.031 1.00 91.38 82 ALA A N 1
ATOM 615 C CA . ALA A 1 82 ? -5.262 -5.962 29.527 1.00 91.38 82 ALA A CA 1
ATOM 616 C C . ALA A 1 82 ? -4.185 -4.908 29.822 1.00 91.38 82 ALA A C 1
ATOM 618 O O . ALA A 1 82 ? -4.082 -3.890 29.135 1.00 91.38 82 ALA A O 1
ATOM 619 N N . ALA A 1 83 ? -3.341 -5.171 30.821 1.00 86.31 83 ALA A N 1
ATOM 620 C CA . ALA A 1 83 ? -2.095 -4.429 30.968 1.00 86.31 83 ALA A CA 1
ATOM 621 C C . ALA A 1 83 ? -1.212 -4.648 29.731 1.00 86.31 83 ALA A C 1
ATOM 623 O O . ALA A 1 83 ? -1.231 -5.728 29.133 1.00 86.31 83 ALA A O 1
ATOM 624 N N . ALA A 1 84 ? -0.419 -3.638 29.366 1.00 72.75 84 ALA A N 1
ATOM 625 C CA . ALA A 1 84 ? 0.556 -3.775 28.294 1.00 72.75 84 ALA A CA 1
ATOM 626 C C . ALA A 1 84 ? 1.519 -4.923 28.631 1.00 72.75 84 ALA A C 1
ATOM 628 O O . ALA A 1 84 ? 2.295 -4.842 29.583 1.00 72.75 84 ALA A O 1
ATOM 629 N N . GLN A 1 85 ? 1.453 -6.008 27.864 1.00 64.75 85 GLN A N 1
ATOM 630 C CA . GLN A 1 85 ? 2.431 -7.080 27.963 1.00 64.75 85 GLN A CA 1
ATOM 631 C C . GLN A 1 85 ? 3.661 -6.682 27.151 1.00 64.75 85 GLN A C 1
ATOM 633 O O . GLN A 1 85 ? 3.549 -6.269 25.993 1.00 64.75 85 GLN A O 1
ATOM 638 N N . SER A 1 86 ? 4.849 -6.826 27.737 1.00 55.06 86 SER A N 1
ATOM 639 C CA . SER A 1 86 ? 6.095 -6.795 26.980 1.00 55.06 86 SER A CA 1
ATOM 640 C C . SER A 1 86 ? 6.142 -8.039 26.094 1.00 55.06 86 SER A C 1
ATOM 642 O O . SER A 1 86 ? 6.613 -9.102 26.487 1.00 55.06 86 SER A O 1
ATOM 644 N N . ALA A 1 87 ? 5.616 -7.926 24.877 1.00 51.00 87 ALA A N 1
ATOM 645 C CA . ALA A 1 87 ? 5.810 -8.953 23.869 1.00 51.00 87 ALA A CA 1
ATOM 646 C C . ALA A 1 87 ? 7.303 -8.984 23.505 1.00 51.00 87 ALA A C 1
ATOM 648 O O . ALA A 1 87 ? 7.795 -8.140 22.752 1.00 51.00 87 ALA A O 1
ATOM 649 N N . GLN A 1 88 ? 8.037 -9.932 24.088 1.00 48.59 88 GLN A N 1
ATOM 650 C CA . GLN A 1 88 ? 9.338 -10.352 23.586 1.00 48.59 88 GLN A CA 1
ATOM 651 C C . GLN A 1 88 ? 9.067 -11.204 22.347 1.00 48.59 88 GLN A C 1
ATOM 653 O O . GLN A 1 88 ? 8.559 -12.320 22.456 1.00 48.59 88 GLN A O 1
ATOM 658 N N . GLY A 1 89 ? 9.340 -10.656 21.162 1.00 47.81 89 GLY A N 1
ATOM 659 C CA . GLY A 1 89 ? 9.224 -11.409 19.919 1.00 47.81 89 GLY A CA 1
ATOM 660 C C . GLY A 1 89 ? 10.101 -12.657 19.991 1.00 47.81 89 GLY A C 1
ATOM 661 O O . GLY A 1 89 ? 11.322 -12.559 20.094 1.00 47.81 89 GLY A O 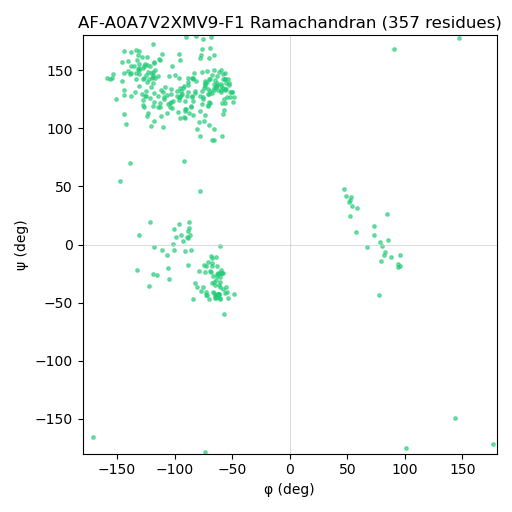1
ATOM 662 N N . GLN A 1 90 ? 9.496 -13.844 19.957 1.00 44.53 90 GLN A N 1
ATOM 663 C CA . GLN A 1 90 ? 10.263 -15.073 19.800 1.00 44.53 90 GLN A CA 1
ATOM 664 C C . GLN A 1 90 ? 10.798 -15.137 18.369 1.00 44.53 90 GLN A C 1
ATOM 666 O O . GLN A 1 90 ? 10.037 -15.190 17.401 1.00 44.53 90 GLN A O 1
ATOM 671 N N . MET A 1 91 ? 12.124 -15.180 18.228 1.00 45.25 91 MET A N 1
ATOM 672 C CA . MET A 1 91 ? 12.769 -15.565 16.977 1.00 45.25 91 MET A CA 1
ATOM 673 C C . MET A 1 91 ? 12.460 -17.034 16.679 1.00 45.25 91 MET A C 1
ATOM 675 O O . MET A 1 91 ? 13.218 -17.932 17.042 1.00 45.25 91 MET A O 1
ATOM 679 N N . VAL A 1 92 ? 11.375 -17.296 15.957 1.00 42.97 92 VAL A N 1
ATOM 680 C CA . VAL A 1 92 ? 11.208 -18.592 15.299 1.00 42.97 92 VAL A CA 1
ATOM 681 C C . VAL A 1 92 ? 12.055 -18.560 14.030 1.00 42.97 92 VAL A C 1
ATOM 683 O O . VAL A 1 92 ? 11.734 -17.866 13.064 1.00 42.97 92 VAL A O 1
ATOM 686 N N . ARG A 1 93 ? 13.191 -19.266 14.057 1.00 42.69 93 ARG A N 1
ATOM 687 C CA . ARG A 1 93 ? 14.001 -19.536 12.863 1.00 42.69 93 ARG A CA 1
ATOM 688 C C . ARG A 1 93 ? 13.234 -20.524 11.990 1.00 42.69 93 ARG A C 1
ATOM 690 O O . ARG A 1 93 ? 13.197 -21.716 12.285 1.00 42.69 93 ARG A O 1
ATOM 697 N N . THR A 1 94 ? 12.613 -20.044 10.922 1.00 42.47 94 THR A N 1
ATOM 698 C CA . THR A 1 94 ? 12.129 -20.921 9.855 1.00 42.47 94 THR A CA 1
ATOM 699 C C . THR A 1 94 ? 13.322 -21.465 9.065 1.00 42.47 94 THR A C 1
ATOM 701 O O . THR A 1 94 ? 14.388 -20.847 8.999 1.00 42.47 94 THR A O 1
ATOM 704 N N . LYS A 1 95 ? 13.183 -22.680 8.520 1.00 39.00 95 LYS A N 1
ATOM 705 C CA . LYS A 1 95 ? 14.231 -23.326 7.715 1.00 39.00 95 LYS A CA 1
ATOM 706 C C . LYS A 1 95 ? 14.634 -22.414 6.551 1.00 39.00 95 LYS A C 1
ATOM 708 O O . LYS A 1 95 ? 13.760 -21.849 5.900 1.00 39.00 95 LYS A O 1
ATOM 713 N N . LYS A 1 96 ? 15.941 -22.341 6.262 1.00 39.91 96 LYS A N 1
ATOM 714 C CA . LYS A 1 96 ? 16.487 -21.742 5.034 1.00 39.91 96 LYS A CA 1
ATOM 715 C C . LYS A 1 96 ? 15.908 -22.482 3.826 1.00 39.91 96 LYS A C 1
ATOM 717 O O . LYS A 1 96 ? 16.415 -23.529 3.434 1.00 39.91 96 LYS A O 1
ATOM 722 N N . HIS A 1 97 ? 14.818 -21.969 3.279 1.00 44.69 97 HIS A N 1
ATOM 723 C CA . HIS A 1 97 ? 14.471 -22.197 1.890 1.00 44.69 97 HIS A CA 1
ATOM 724 C C . HIS A 1 97 ? 15.230 -21.133 1.109 1.00 44.69 97 HIS A C 1
ATOM 726 O O . HIS A 1 97 ? 15.147 -19.973 1.490 1.00 44.69 97 HIS A O 1
ATOM 732 N N . THR A 1 98 ? 16.008 -21.514 0.100 1.00 52.94 98 THR A N 1
ATOM 733 C CA . THR A 1 98 ? 16.612 -20.549 -0.824 1.00 52.94 98 THR A CA 1
ATOM 734 C C . THR A 1 98 ? 15.526 -20.193 -1.831 1.00 52.94 98 THR A C 1
ATOM 736 O O . THR A 1 98 ? 15.249 -21.020 -2.706 1.00 52.94 98 THR A O 1
ATOM 739 N N . PRO A 1 99 ? 14.829 -19.053 -1.688 1.00 58.81 99 PRO A N 1
ATOM 740 C CA . PRO A 1 99 ? 13.751 -18.710 -2.594 1.00 58.81 99 PRO A CA 1
ATOM 741 C C . PRO A 1 99 ? 14.356 -18.377 -3.965 1.00 58.81 99 PRO A C 1
ATOM 743 O O . PRO A 1 99 ? 15.548 -18.067 -4.066 1.00 58.81 99 PRO A O 1
ATOM 746 N N . PRO A 1 100 ? 13.563 -18.424 -5.042 1.00 61.28 100 PRO A N 1
ATOM 747 C CA . PRO A 1 100 ? 13.993 -17.867 -6.312 1.00 61.28 100 PRO A CA 1
ATOM 748 C C . PRO A 1 100 ? 14.383 -16.394 -6.152 1.00 61.28 100 PRO A C 1
ATOM 750 O O . PRO A 1 100 ? 13.716 -15.653 -5.432 1.00 61.28 100 PRO A O 1
ATOM 753 N N . GLN A 1 101 ? 15.425 -15.973 -6.868 1.00 83.19 101 GLN A N 1
ATOM 754 C CA . GLN A 1 101 ? 16.033 -14.639 -6.757 1.00 83.19 101 GLN A CA 1
ATOM 755 C C . GLN A 1 101 ? 15.018 -13.506 -6.980 1.00 83.19 101 GLN A C 1
ATOM 757 O O . GLN A 1 101 ? 15.013 -12.511 -6.257 1.00 83.19 101 GLN A O 1
ATOM 762 N N . ARG A 1 102 ? 14.142 -13.678 -7.977 1.00 91.50 102 ARG A N 1
ATOM 763 C CA . ARG A 1 102 ? 13.058 -12.761 -8.338 1.00 91.50 102 ARG A CA 1
ATOM 764 C C . ARG A 1 102 ? 11.807 -13.568 -8.658 1.00 91.50 102 ARG A C 1
ATOM 766 O O . ARG A 1 102 ? 11.864 -14.491 -9.470 1.00 91.50 102 ARG A O 1
ATOM 773 N N . ARG A 1 103 ? 10.687 -13.233 -8.019 1.00 95.12 103 ARG A N 1
ATOM 774 C CA . ARG A 1 103 ? 9.397 -13.912 -8.197 1.00 95.12 103 ARG A CA 1
ATOM 775 C C . ARG A 1 103 ? 8.348 -12.947 -8.726 1.00 95.12 103 ARG A C 1
ATOM 777 O O . ARG A 1 103 ? 8.259 -11.818 -8.259 1.00 95.12 103 ARG A O 1
ATOM 784 N N . ALA A 1 104 ? 7.529 -13.415 -9.653 1.00 97.00 104 ALA A N 1
ATOM 785 C CA . ALA A 1 104 ? 6.323 -12.744 -10.112 1.00 97.00 104 ALA A CA 1
ATOM 786 C C . ALA A 1 104 ? 5.084 -13.529 -9.692 1.00 97.00 104 ALA A C 1
ATOM 788 O O . ALA A 1 104 ? 5.126 -14.744 -9.469 1.00 97.00 104 ALA A O 1
ATO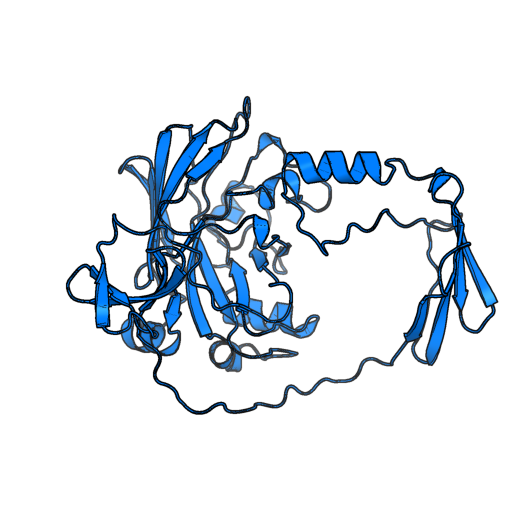M 789 N N . ARG A 1 105 ? 3.957 -12.822 -9.652 1.00 97.12 105 ARG A N 1
ATOM 790 C CA . ARG A 1 105 ? 2.627 -13.409 -9.539 1.00 97.12 105 ARG A CA 1
ATOM 791 C C . ARG A 1 105 ? 1.816 -12.965 -10.745 1.00 97.12 105 ARG A C 1
ATOM 793 O O . ARG A 1 105 ? 1.740 -11.772 -11.025 1.00 97.12 105 ARG A O 1
ATOM 800 N N . VAL A 1 106 ? 1.234 -13.909 -11.474 1.00 97.38 106 VAL A N 1
ATOM 801 C CA . VAL A 1 106 ? 0.553 -13.626 -12.745 1.00 97.38 106 VAL A CA 1
ATOM 802 C C . VAL A 1 106 ? -0.739 -14.421 -12.859 1.00 97.38 106 VAL A C 1
ATOM 804 O O . VAL A 1 106 ? -0.822 -15.540 -12.362 1.00 97.38 106 VAL A O 1
ATOM 807 N N . ALA A 1 107 ? -1.754 -13.862 -13.510 1.00 97.00 107 ALA A N 1
ATOM 808 C CA . ALA A 1 107 ? -2.929 -14.599 -13.945 1.00 97.00 107 ALA A CA 1
ATOM 809 C C . ALA A 1 107 ? -2.759 -15.023 -15.408 1.00 97.00 107 ALA A C 1
ATOM 811 O O . ALA A 1 107 ? -2.472 -14.201 -16.281 1.00 97.00 107 ALA A O 1
ATOM 812 N N . TRP A 1 108 ? -2.933 -16.318 -15.660 1.00 96.75 108 TRP A N 1
ATOM 813 C CA . TRP A 1 108 ? -2.822 -16.932 -16.980 1.00 96.75 108 TRP A CA 1
ATOM 814 C C . TRP A 1 108 ? -3.661 -18.213 -17.028 1.00 96.75 108 TRP A C 1
ATOM 816 O O . TRP A 1 108 ? -3.765 -18.922 -16.026 1.00 96.75 108 TRP A O 1
ATOM 826 N N . ALA A 1 109 ? -4.294 -18.501 -18.168 1.00 93.88 109 ALA A N 1
ATOM 827 C CA . ALA A 1 109 ? -5.160 -19.674 -18.349 1.00 93.88 109 ALA A CA 1
ATOM 828 C C . ALA A 1 109 ? -6.206 -19.872 -17.223 1.00 93.88 109 ALA A C 1
ATOM 830 O O . ALA A 1 109 ? -6.434 -20.983 -16.748 1.00 93.88 109 ALA A O 1
ATOM 831 N N . GLY A 1 110 ? -6.826 -18.777 -16.766 1.00 91.81 110 GLY A N 1
ATOM 832 C CA . GLY A 1 110 ? -7.888 -18.803 -15.750 1.00 91.81 110 GLY A CA 1
ATOM 833 C C . GLY A 1 110 ? -7.430 -19.087 -14.314 1.00 91.81 110 GLY A C 1
ATOM 834 O O . GLY A 1 110 ? -8.275 -19.249 -13.437 1.00 91.81 110 GLY A O 1
ATOM 835 N N . ALA A 1 111 ? -6.122 -19.131 -14.048 1.00 93.19 111 ALA A N 1
ATOM 836 C CA . ALA A 1 111 ? -5.568 -19.358 -12.715 1.00 93.19 111 ALA A CA 1
ATOM 837 C C . ALA A 1 111 ? -4.473 -18.337 -12.377 1.00 93.19 111 ALA A C 1
ATOM 839 O O . ALA A 1 111 ? -3.928 -17.669 -13.257 1.00 93.19 111 ALA A O 1
ATOM 840 N N . VAL A 1 112 ? -4.157 -18.225 -11.086 1.00 95.50 112 VAL A N 1
ATOM 841 C CA . VAL A 1 112 ? -3.037 -17.417 -10.598 1.00 95.50 112 VAL A CA 1
ATOM 842 C C . VAL A 1 112 ? -1.827 -18.306 -10.357 1.00 95.50 112 VAL A C 1
ATOM 844 O O . VAL A 1 112 ? -1.930 -19.327 -9.679 1.00 95.50 112 VAL A O 1
ATOM 847 N N . HIS A 1 113 ? -0.677 -17.874 -10.859 1.00 95.56 113 HIS A N 1
ATOM 848 C CA . HIS A 1 113 ? 0.582 -18.603 -10.818 1.00 95.56 113 HIS A CA 1
ATOM 849 C C . HIS A 1 113 ? 1.664 -17.787 -10.128 1.00 95.56 113 HIS A C 1
ATOM 851 O O . HIS A 1 113 ? 1.704 -16.559 -10.232 1.00 95.56 113 HIS A O 1
ATOM 857 N N . GLU A 1 114 ? 2.575 -18.499 -9.475 1.00 95.00 114 GLU A N 1
ATOM 858 C CA . GLU A 1 114 ? 3.907 -17.982 -9.186 1.00 95.00 114 GLU A CA 1
ATOM 859 C C . GLU A 1 114 ? 4.820 -18.302 -10.363 1.00 95.00 114 GLU A C 1
ATOM 861 O O . GLU A 1 114 ? 4.751 -19.389 -10.947 1.00 95.00 114 GLU A O 1
ATOM 866 N N . ALA A 1 115 ? 5.665 -17.341 -10.707 1.00 95.56 115 ALA A N 1
ATOM 867 C CA . ALA A 1 115 ? 6.576 -17.452 -11.826 1.00 95.56 115 ALA A CA 1
ATOM 868 C C . ALA A 1 115 ? 7.930 -16.834 -11.491 1.00 95.56 115 ALA A C 1
ATOM 870 O O . ALA A 1 115 ? 8.051 -15.984 -10.609 1.00 95.56 115 ALA A O 1
ATOM 871 N N . VAL A 1 116 ? 8.950 -17.259 -12.219 1.00 95.50 116 VAL A N 1
ATOM 872 C CA . VAL A 1 116 ? 10.292 -16.672 -12.190 1.00 95.50 116 VAL A CA 1
ATOM 873 C C . VAL A 1 116 ? 10.689 -16.315 -13.611 1.00 95.50 116 VAL A C 1
ATOM 875 O O . VAL A 1 116 ? 10.202 -16.928 -14.562 1.00 95.50 116 VAL A O 1
ATOM 878 N N . GLU A 1 117 ? 11.568 -15.336 -13.772 1.00 93.19 117 GLU A N 1
ATOM 879 C CA . GLU A 1 117 ? 12.176 -15.093 -15.075 1.00 93.19 117 GLU A CA 1
ATOM 880 C C . GLU A 1 117 ? 13.135 -16.236 -15.430 1.00 93.19 117 GLU A C 1
ATOM 882 O O . GLU A 1 117 ? 13.985 -16.632 -14.630 1.00 93.19 117 GLU A O 1
ATOM 887 N N . SER A 1 118 ? 13.012 -16.757 -16.647 1.00 91.81 118 SER A N 1
ATOM 888 C CA . SER A 1 118 ? 13.980 -17.673 -17.236 1.00 91.81 118 SER A CA 1
ATOM 889 C C . SER A 1 118 ? 13.972 -17.506 -18.752 1.00 91.81 118 SER A C 1
ATOM 891 O O . SER A 1 118 ? 12.923 -17.622 -19.384 1.00 91.81 118 SER A O 1
ATOM 893 N N . ASP A 1 119 ? 15.146 -17.245 -19.330 1.00 88.88 119 ASP A N 1
ATOM 894 C CA . ASP A 1 119 ? 15.364 -17.120 -20.779 1.00 88.88 119 ASP A CA 1
ATOM 895 C C . ASP A 1 119 ? 14.420 -16.107 -21.465 1.00 88.88 119 ASP A C 1
ATOM 897 O O . ASP A 1 119 ? 13.890 -16.362 -22.544 1.00 88.88 119 ASP A O 1
ATOM 901 N N . GLY A 1 120 ? 14.173 -14.959 -20.816 1.00 91.12 120 GLY A N 1
ATOM 902 C CA . GLY A 1 120 ? 13.296 -13.901 -21.339 1.00 91.12 120 GLY A CA 1
ATOM 903 C C . GLY A 1 120 ? 11.798 -14.229 -21.298 1.00 91.12 120 GLY A C 1
ATOM 904 O O . GLY A 1 120 ? 11.005 -13.575 -21.971 1.00 91.12 120 GLY A O 1
ATOM 905 N N . GLN A 1 121 ? 11.402 -15.248 -20.532 1.00 94.25 121 GLN A N 1
ATOM 906 C CA . GLN A 1 121 ? 10.014 -15.670 -20.351 1.00 94.25 121 GLN A CA 1
ATOM 907 C C . GLN A 1 121 ? 9.697 -15.903 -18.870 1.00 94.25 121 GLN A C 1
ATOM 909 O O . GLN A 1 121 ? 10.592 -15.995 -18.027 1.00 94.25 121 GLN A O 1
ATOM 914 N N . LEU A 1 122 ? 8.411 -16.045 -18.548 1.00 96.12 122 LEU A N 1
ATOM 915 C CA . LEU A 1 122 ? 7.961 -16.495 -17.231 1.00 96.12 122 LEU A CA 1
ATOM 916 C C . LEU A 1 122 ? 7.938 -18.015 -17.195 1.00 96.12 122 LEU A C 1
ATOM 918 O O . LEU A 1 122 ? 7.166 -18.639 -17.919 1.00 96.12 122 LEU A O 1
ATOM 922 N N . LEU A 1 123 ? 8.739 -18.602 -16.315 1.00 96.62 123 LEU A N 1
ATOM 923 C CA . LEU A 1 123 ? 8.661 -20.011 -15.959 1.00 96.62 123 LEU A CA 1
ATOM 924 C C . LEU A 1 123 ? 7.716 -20.174 -14.768 1.00 96.62 123 LEU A C 1
ATOM 926 O O . LEU A 1 123 ? 8.011 -19.695 -13.671 1.00 96.62 123 LEU A O 1
ATOM 930 N N . LEU A 1 124 ? 6.592 -20.857 -14.972 1.00 95.75 124 LEU A N 1
ATOM 931 C CA . LEU A 1 124 ? 5.623 -21.135 -13.913 1.00 95.75 124 LEU A CA 1
ATOM 932 C C . LEU A 1 124 ? 6.196 -22.174 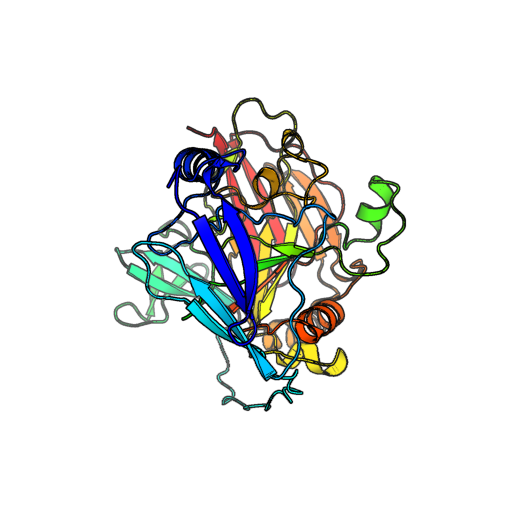-12.938 1.00 95.75 124 LEU A C 1
ATOM 934 O O . LEU A 1 124 ? 6.748 -23.194 -13.357 1.00 95.75 124 LEU A O 1
ATOM 938 N N . THR A 1 125 ? 6.070 -21.935 -11.631 1.00 92.38 125 THR A N 1
ATOM 939 C CA . THR A 1 125 ? 6.761 -22.740 -10.603 1.00 92.38 125 THR A CA 1
ATOM 940 C C . THR A 1 125 ? 5.852 -23.686 -9.823 1.00 92.38 125 THR A C 1
ATOM 942 O O . THR A 1 125 ? 6.349 -24.533 -9.079 1.00 92.38 125 THR A O 1
ATOM 945 N N . ARG A 1 126 ? 4.526 -23.585 -9.983 1.00 86.94 126 ARG A N 1
ATOM 946 C CA . ARG A 1 126 ? 3.549 -24.387 -9.229 1.00 86.94 126 ARG A CA 1
ATOM 947 C C . ARG A 1 126 ? 2.689 -25.274 -10.126 1.00 86.94 126 ARG A C 1
ATOM 949 O O . ARG A 1 126 ? 2.321 -24.907 -11.236 1.00 86.94 126 ARG A O 1
ATOM 956 N N . SER A 1 127 ? 2.373 -26.464 -9.613 1.00 77.19 127 SER A N 1
ATOM 957 C CA . SER A 1 127 ? 1.446 -27.421 -10.231 1.00 77.19 127 SER A CA 1
ATOM 958 C C . SER A 1 127 ? 0.055 -26.789 -10.434 1.00 77.19 127 SER A C 1
ATOM 960 O O . SER A 1 127 ? -0.346 -25.976 -9.598 1.00 77.19 127 SER A O 1
ATOM 962 N N . PRO A 1 128 ? -0.698 -27.142 -11.495 1.00 87.50 128 PRO A N 1
ATOM 963 C CA . PRO A 1 128 ? -0.402 -28.165 -12.510 1.00 87.50 128 PRO A CA 1
ATOM 964 C C . PRO A 1 128 ? 0.460 -27.685 -13.685 1.00 87.50 128 PRO A C 1
ATOM 966 O O . PRO A 1 128 ? 0.855 -28.503 -14.507 1.00 87.50 128 PRO A O 1
ATOM 969 N N . TYR A 1 129 ? 0.790 -26.394 -13.757 1.00 89.44 129 TYR A N 1
ATOM 970 C CA . TYR A 1 129 ? 1.487 -25.800 -14.905 1.00 89.44 129 TYR A CA 1
ATOM 971 C C . TYR A 1 129 ? 2.997 -25.604 -14.681 1.00 89.44 129 TYR A C 1
ATOM 973 O O . TYR A 1 129 ? 3.655 -24.902 -15.445 1.00 89.44 129 TYR A O 1
ATOM 981 N N . ALA A 1 130 ? 3.565 -26.207 -13.632 1.00 92.06 130 ALA A N 1
ATOM 982 C CA . ALA A 1 130 ? 4.984 -26.080 -13.307 1.00 92.06 130 ALA A CA 1
ATOM 983 C C . ALA A 1 130 ? 5.872 -26.505 -14.488 1.00 92.06 130 ALA A C 1
ATOM 985 O O . ALA A 1 130 ? 5.666 -27.561 -15.084 1.00 92.06 130 ALA A O 1
ATOM 986 N N . GLY A 1 131 ? 6.880 -25.691 -14.802 1.00 93.12 131 GLY A N 1
ATOM 987 C CA . GLY A 1 131 ? 7.787 -25.920 -15.929 1.00 93.12 131 GLY A CA 1
ATOM 988 C C . GLY A 1 131 ? 7.307 -25.324 -17.256 1.00 93.12 131 GLY A C 1
ATOM 989 O O . GLY A 1 131 ? 8.090 -25.248 -18.203 1.00 93.12 131 GLY A O 1
ATOM 990 N N . GLN A 1 132 ? 6.057 -24.862 -17.337 1.00 94.88 132 GLN A N 1
ATOM 991 C CA . GLN A 1 132 ? 5.562 -24.161 -18.513 1.00 94.88 132 GLN A CA 1
ATOM 992 C C . GLN A 1 132 ? 6.168 -22.758 -18.612 1.00 94.88 132 GLN A C 1
ATOM 994 O O . GLN A 1 132 ? 6.290 -22.048 -17.613 1.00 94.88 132 GLN A O 1
ATOM 999 N N . ARG A 1 133 ? 6.517 -22.357 -19.838 1.00 96.31 133 ARG A N 1
ATOM 1000 C CA . ARG A 1 133 ? 6.980 -21.006 -20.159 1.00 96.31 133 ARG A CA 1
ATOM 1001 C C . ARG A 1 133 ? 5.873 -20.215 -20.836 1.00 96.31 133 ARG A C 1
ATOM 1003 O O . ARG A 1 133 ? 5.226 -20.726 -21.749 1.00 96.31 133 ARG A O 1
ATOM 1010 N N . VAL A 1 134 ? 5.674 -18.980 -20.394 1.00 96.62 134 VAL A N 1
ATOM 1011 C CA . VAL A 1 134 ? 4.696 -18.046 -20.965 1.00 96.62 134 VAL A CA 1
ATOM 1012 C C . VAL A 1 134 ? 5.357 -16.695 -21.229 1.00 96.62 134 VAL A C 1
ATOM 1014 O O . VAL A 1 134 ? 6.283 -16.298 -20.515 1.00 96.62 134 VAL A O 1
ATOM 1017 N N . SER A 1 135 ? 4.919 -16.001 -22.281 1.00 96.94 135 SER A N 1
ATOM 1018 C CA . SER A 1 135 ? 5.428 -14.664 -22.602 1.00 96.94 135 SER A CA 1
ATOM 1019 C C . SER A 1 135 ? 5.046 -13.656 -21.516 1.00 96.94 135 SER A C 1
ATOM 1021 O O . SER A 1 135 ? 3.978 -13.764 -20.911 1.00 96.94 135 SER A O 1
ATOM 1023 N N . PHE A 1 136 ? 5.872 -12.626 -21.312 1.00 96.38 136 PHE A N 1
ATOM 1024 C CA . PHE A 1 136 ? 5.521 -11.470 -20.474 1.00 96.38 136 PHE A CA 1
ATOM 1025 C C . PHE A 1 136 ? 4.273 -10.726 -20.968 1.00 96.38 136 PHE A C 1
ATOM 1027 O O . PHE A 1 136 ? 3.611 -10.057 -20.170 1.00 96.38 136 PHE A O 1
ATOM 1034 N N . ASP A 1 137 ? 3.974 -10.837 -22.265 1.00 97.00 137 ASP A N 1
ATOM 1035 C CA . ASP A 1 137 ? 2.849 -10.172 -22.929 1.00 97.00 137 ASP A CA 1
ATOM 1036 C C . ASP A 1 137 ? 1.551 -10.994 -22.882 1.00 97.00 137 ASP A C 1
ATOM 1038 O O . ASP A 1 137 ? 0.468 -10.439 -23.041 1.00 97.00 137 ASP A O 1
ATOM 1042 N N . ASP A 1 138 ? 1.641 -12.299 -22.606 1.00 96.69 138 ASP A N 1
ATOM 1043 C CA . ASP A 1 138 ? 0.489 -13.213 -22.632 1.00 96.69 138 ASP A CA 1
ATOM 1044 C C . ASP A 1 138 ? -0.192 -13.359 -21.265 1.00 96.69 138 ASP A C 1
ATOM 1046 O O . ASP A 1 138 ? -1.118 -14.156 -21.106 1.00 96.69 138 ASP A O 1
ATOM 1050 N N . VAL A 1 139 ? 0.268 -12.624 -20.251 1.00 97.56 139 VAL A N 1
ATOM 1051 C CA . VAL A 1 139 ? -0.201 -12.745 -18.869 1.00 97.56 139 VAL A CA 1
ATOM 1052 C C . VAL A 1 139 ? -0.758 -11.432 -18.341 1.00 97.56 139 VAL A C 1
ATOM 1054 O O . VAL A 1 139 ? -0.331 -10.344 -18.722 1.00 97.56 139 VAL A O 1
ATOM 1057 N N . THR A 1 140 ? -1.666 -11.527 -17.373 1.00 98.19 140 THR A N 1
ATOM 1058 C CA . THR A 1 140 ? -1.985 -10.384 -16.514 1.00 98.19 140 THR A CA 1
ATOM 1059 C C . THR A 1 140 ? -1.068 -10.420 -15.304 1.00 98.19 140 THR A C 1
ATOM 1061 O O . THR A 1 140 ? -1.134 -11.350 -14.500 1.00 98.19 140 THR A O 1
ATOM 1064 N N . TRP A 1 141 ? -0.214 -9.418 -15.142 1.00 98.31 141 TRP A N 1
ATOM 1065 C CA . TRP A 1 141 ? 0.625 -9.327 -13.954 1.00 98.31 141 TRP A CA 1
ATOM 1066 C C . TRP A 1 141 ? -0.204 -8.898 -12.749 1.00 98.31 141 TRP A C 1
ATOM 1068 O O . TRP A 1 141 ? -1.048 -8.006 -12.821 1.00 98.31 141 TRP A O 1
ATOM 1078 N N . LEU A 1 142 ? 0.062 -9.533 -11.618 1.00 98.12 142 LEU A N 1
ATOM 1079 C CA . LEU A 1 142 ? -0.531 -9.208 -10.330 1.00 98.12 142 LEU A CA 1
ATOM 1080 C C . LEU A 1 142 ? 0.559 -8.619 -9.426 1.00 98.12 142 LEU A C 1
ATOM 1082 O O . LEU A 1 142 ? 1.746 -8.804 -9.708 1.00 98.12 142 LEU A O 1
ATOM 1086 N N . PRO A 1 143 ? 0.194 -7.943 -8.323 1.00 98.12 143 PRO A N 1
ATOM 1087 C CA . PRO A 1 143 ? 1.156 -7.640 -7.270 1.00 98.12 143 PRO A CA 1
ATOM 1088 C C . PRO A 1 143 ? 1.950 -8.909 -6.912 1.00 98.12 143 PRO A C 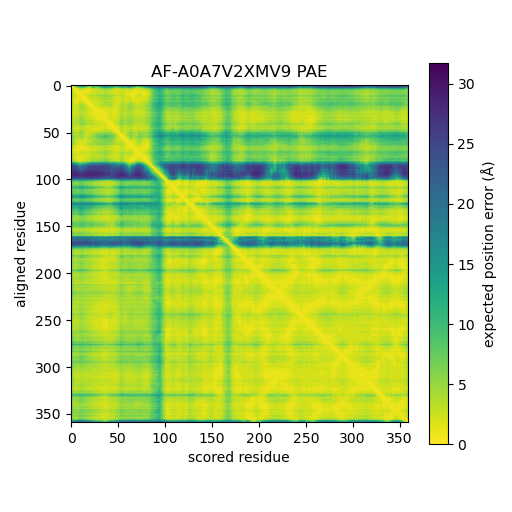1
ATOM 1090 O O . PRO A 1 143 ? 1.309 -9.935 -6.633 1.00 98.12 143 PRO A O 1
ATOM 1093 N N . PRO A 1 144 ? 3.300 -8.892 -6.911 1.00 97.38 144 PRO A N 1
ATOM 1094 C CA . PRO A 1 144 ? 4.126 -10.080 -6.673 1.00 97.38 144 PRO A CA 1
ATOM 1095 C C . PRO A 1 144 ? 4.194 -10.426 -5.177 1.00 97.38 144 PRO A C 1
ATOM 1097 O O . PRO A 1 144 ? 5.253 -10.667 -4.610 1.00 97.38 144 PRO A O 1
ATOM 1100 N N . LEU A 1 145 ? 3.043 -10.405 -4.513 1.00 96.12 145 LEU A N 1
ATOM 1101 C CA . LEU A 1 145 ? 2.897 -10.578 -3.080 1.00 96.12 145 LEU A CA 1
ATOM 1102 C C . LEU A 1 145 ? 2.190 -11.899 -2.796 1.00 96.12 145 LEU A C 1
ATOM 1104 O O . LEU A 1 145 ? 1.141 -12.195 -3.377 1.00 96.12 145 LEU A O 1
ATOM 1108 N N . ASP A 1 146 ? 2.743 -12.661 -1.859 1.00 91.94 146 ASP A N 1
ATOM 1109 C CA . ASP A 1 146 ? 2.141 -13.911 -1.406 1.00 91.94 146 ASP A CA 1
ATOM 1110 C C . ASP A 1 146 ? 0.789 -13.617 -0.716 1.00 91.94 146 ASP A C 1
ATOM 1112 O O . ASP A 1 146 ? 0.671 -12.605 -0.009 1.00 91.94 146 ASP A O 1
ATOM 1116 N N . PRO A 1 147 ? -0.251 -14.453 -0.905 1.00 90.25 147 PRO A N 1
ATOM 1117 C CA . PRO A 1 147 ? -1.501 -14.331 -0.161 1.00 90.25 147 PRO A CA 1
ATOM 1118 C C . PRO A 1 147 ? -1.261 -14.372 1.353 1.00 90.25 147 PRO A C 1
ATOM 1120 O O . PRO A 1 147 ? -0.430 -15.136 1.838 1.00 90.25 147 PRO A O 1
ATOM 1123 N N . VAL A 1 148 ? -2.019 -13.571 2.099 1.00 90.56 148 VAL A N 1
ATOM 1124 C CA . VAL A 1 148 ? -1.923 -13.462 3.561 1.00 90.56 148 VAL A CA 1
ATOM 1125 C C . VAL A 1 148 ? -3.255 -13.833 4.207 1.00 90.56 148 VAL A C 1
ATOM 1127 O O . VAL A 1 148 ? -4.312 -13.604 3.625 1.00 90.56 148 VAL A O 1
ATOM 1130 N N . ALA A 1 149 ? -3.203 -14.425 5.403 1.00 85.88 149 ALA A N 1
ATOM 1131 C CA . ALA A 1 149 ? -4.398 -14.868 6.130 1.00 85.88 149 ALA A CA 1
ATOM 1132 C C . ALA A 1 149 ? -5.202 -13.709 6.745 1.00 85.88 149 ALA A C 1
ATOM 1134 O O . ALA A 1 149 ? -6.395 -13.847 6.994 1.00 85.88 149 ALA A O 1
ATOM 1135 N N . GLN A 1 150 ? -4.543 -12.579 6.990 1.00 86.12 150 GLN A N 1
ATOM 1136 C CA . GLN A 1 150 ? -5.140 -11.358 7.523 1.00 86.12 150 GLN A CA 1
ATOM 1137 C C . GLN A 1 150 ? -4.994 -10.219 6.508 1.00 86.12 150 GLN A C 1
ATOM 1139 O O . GLN A 1 150 ? -4.070 -10.270 5.690 1.00 86.12 150 GLN A O 1
ATOM 1144 N N . PRO A 1 151 ? -5.854 -9.186 6.553 1.00 86.56 151 PRO A N 1
ATOM 1145 C CA . PRO A 1 151 ? -5.702 -8.011 5.705 1.00 86.56 151 PRO A CA 1
ATOM 1146 C C . PRO A 1 151 ? -4.290 -7.424 5.807 1.00 86.56 151 PRO A C 1
ATOM 1148 O O . PRO A 1 151 ? -3.753 -7.246 6.900 1.00 86.56 151 PRO A O 1
ATOM 1151 N N . ARG A 1 152 ? -3.682 -7.154 4.650 1.00 93.06 152 ARG A N 1
ATOM 1152 C CA . ARG A 1 152 ? -2.319 -6.623 4.559 1.00 93.06 152 ARG A CA 1
ATOM 1153 C C . ARG A 1 152 ? -2.288 -5.173 5.022 1.00 93.06 152 ARG A C 1
ATOM 1155 O O . ARG A 1 152 ? -3.028 -4.352 4.482 1.00 93.06 152 ARG A O 1
ATOM 1162 N N . THR A 1 153 ? -1.376 -4.848 5.932 1.00 96.88 153 THR A N 1
ATOM 1163 C CA . THR A 1 153 ? -1.075 -3.452 6.257 1.00 96.88 153 THR A CA 1
ATOM 1164 C C . THR A 1 153 ? -0.101 -2.894 5.224 1.00 96.88 153 THR A C 1
ATOM 1166 O O . THR A 1 153 ? 0.929 -3.507 4.945 1.00 96.88 153 THR A O 1
ATOM 1169 N N . VAL A 1 154 ? -0.405 -1.723 4.663 1.00 98.38 154 VAL A N 1
ATOM 1170 C CA . VAL A 1 154 ? 0.516 -0.974 3.797 1.00 98.38 154 VAL A CA 1
ATOM 1171 C C . VAL A 1 154 ? 0.802 0.365 4.460 1.00 98.38 154 VAL A C 1
ATOM 1173 O O . VAL A 1 154 ? -0.064 1.238 4.502 1.00 98.38 154 VAL A O 1
ATOM 1176 N N . LEU A 1 155 ? 2.004 0.501 5.010 1.00 98.62 155 LEU A N 1
ATOM 1177 C CA . LEU A 1 155 ? 2.518 1.742 5.578 1.00 98.62 155 LEU A CA 1
ATOM 1178 C C . LEU A 1 155 ? 3.280 2.488 4.487 1.00 98.62 155 LEU A C 1
ATOM 1180 O O . LEU A 1 155 ? 4.042 1.872 3.748 1.00 98.62 155 LEU A O 1
ATOM 1184 N N . ALA A 1 156 ? 3.084 3.793 4.381 1.00 98.56 156 ALA A N 1
ATOM 1185 C CA . ALA A 1 156 ? 3.776 4.636 3.415 1.00 98.56 156 ALA A CA 1
ATOM 1186 C C . ALA A 1 156 ? 4.307 5.898 4.094 1.00 98.56 156 ALA A C 1
ATOM 1188 O O . ALA A 1 156 ? 3.722 6.372 5.074 1.00 98.56 156 ALA A O 1
ATOM 1189 N N . LEU A 1 157 ? 5.439 6.403 3.605 1.00 97.88 157 LEU A N 1
ATOM 1190 C CA . LEU A 1 157 ? 6.151 7.521 4.210 1.00 97.88 157 LEU A CA 1
ATOM 1191 C C . LEU A 1 157 ? 6.044 8.776 3.347 1.00 97.88 157 LEU A C 1
ATOM 1193 O O . LEU A 1 157 ? 6.450 8.797 2.190 1.00 97.88 157 LEU A O 1
ATOM 1197 N N . GLY A 1 158 ? 5.565 9.863 3.946 1.00 93.62 158 GLY A N 1
ATOM 1198 C CA . GLY A 1 158 ? 5.667 11.195 3.362 1.00 93.62 158 GLY A CA 1
ATOM 1199 C C . GLY A 1 158 ? 7.018 11.835 3.682 1.00 93.62 158 GLY A C 1
ATOM 1200 O O . GLY A 1 158 ? 7.521 11.703 4.795 1.00 93.62 158 GLY A O 1
ATOM 1201 N N . LEU A 1 159 ? 7.573 12.592 2.730 1.00 89.69 159 LEU A N 1
ATOM 1202 C CA . LEU A 1 159 ? 8.750 13.454 2.937 1.00 89.69 159 LEU A CA 1
ATOM 1203 C C . LEU A 1 159 ? 10.017 12.722 3.421 1.00 89.69 159 LEU A C 1
ATOM 1205 O O . LEU A 1 159 ? 10.823 13.308 4.137 1.00 89.69 159 LEU A O 1
ATOM 1209 N N . ASN A 1 160 ? 10.216 11.458 3.038 1.00 95.31 160 ASN A N 1
ATOM 1210 C CA . ASN A 1 160 ? 11.352 10.662 3.515 1.00 95.31 160 ASN A CA 1
ATOM 1211 C C . ASN A 1 160 ? 12.629 10.801 2.667 1.00 95.31 160 ASN A C 1
ATOM 1213 O O . ASN A 1 160 ? 13.556 10.025 2.847 1.00 95.31 160 ASN A O 1
ATOM 1217 N N . TYR A 1 161 ? 12.704 11.770 1.755 1.00 90.88 161 TYR A N 1
ATOM 1218 C CA . TYR A 1 161 ? 13.912 12.088 0.988 1.00 90.88 161 TYR A CA 1
ATOM 1219 C C . TYR A 1 161 ? 14.327 13.531 1.258 1.00 90.88 161 TYR A C 1
ATOM 1221 O O . TYR A 1 161 ? 13.489 14.436 1.270 1.00 90.88 161 TYR A O 1
ATOM 1229 N N . ALA A 1 162 ? 15.626 13.749 1.473 1.00 74.44 162 ALA A N 1
ATOM 1230 C CA . ALA A 1 162 ? 16.150 15.047 1.900 1.00 74.44 162 ALA A CA 1
ATOM 1231 C C . ALA A 1 162 ? 15.870 16.181 0.900 1.00 74.44 162 ALA A C 1
ATOM 1233 O O . ALA A 1 162 ? 15.682 17.324 1.314 1.00 74.44 162 ALA A O 1
ATOM 1234 N N . ASP A 1 163 ? 15.835 15.876 -0.396 1.00 70.00 163 ASP A N 1
ATOM 1235 C CA . ASP A 1 163 ? 15.550 16.872 -1.430 1.00 70.00 163 ASP A CA 1
ATOM 1236 C C . ASP A 1 163 ? 14.048 17.226 -1.461 1.00 70.00 163 ASP A C 1
ATOM 1238 O O . ASP A 1 163 ? 13.702 18.410 -1.443 1.00 70.00 163 ASP A O 1
ATOM 1242 N N . HIS A 1 164 ? 13.171 16.242 -1.230 1.00 61.16 164 HIS A N 1
ATOM 1243 C CA . HIS A 1 164 ? 11.715 16.446 -1.170 1.00 61.16 164 HIS A CA 1
ATOM 1244 C C . HIS A 1 164 ? 11.247 17.265 0.019 1.00 61.16 164 HIS A C 1
ATOM 1246 O O . HIS A 1 164 ? 10.314 18.067 -0.079 1.00 61.16 164 HIS A O 1
ATOM 1252 N N . ALA A 1 165 ? 11.944 17.139 1.146 1.00 58.97 165 ALA A N 1
ATOM 1253 C CA . ALA A 1 165 ? 11.713 18.003 2.294 1.00 58.97 165 ALA A CA 1
ATOM 1254 C C . ALA A 1 165 ? 12.075 19.476 1.999 1.00 58.97 165 ALA A C 1
ATOM 1256 O O . ALA A 1 165 ? 11.391 20.381 2.487 1.00 58.97 165 ALA A O 1
ATOM 1257 N N . LYS A 1 166 ? 13.113 19.732 1.182 1.00 59.41 166 LYS A N 1
ATOM 1258 C CA . LYS A 1 166 ? 13.547 21.095 0.821 1.00 59.41 166 LYS A CA 1
ATOM 1259 C C . LYS A 1 166 ? 12.573 21.770 -0.141 1.00 59.41 166 LYS A C 1
ATOM 1261 O O . LYS A 1 166 ? 12.290 22.950 0.058 1.00 59.41 166 LYS A O 1
ATOM 1266 N N . GLU A 1 167 ? 12.048 21.048 -1.139 1.00 56.00 167 GLU A N 1
ATOM 1267 C CA . GLU A 1 167 ? 11.092 21.588 -2.128 1.00 56.00 167 GLU A CA 1
ATOM 1268 C C . GLU A 1 167 ? 9.857 22.203 -1.447 1.00 56.00 167 GLU A C 1
ATOM 1270 O O . GLU A 1 167 ? 9.348 23.244 -1.861 1.00 56.00 167 GLU A O 1
ATOM 1275 N N . LEU A 1 168 ? 9.408 21.596 -0.347 1.00 56.25 168 LEU A N 1
ATOM 1276 C CA . LEU A 1 168 ? 8.212 22.015 0.379 1.00 56.25 168 LEU A CA 1
ATOM 1277 C C . LEU A 1 168 ? 8.490 22.979 1.549 1.00 56.25 168 LEU A C 1
ATOM 1279 O O . LEU A 1 168 ? 7.572 23.280 2.312 1.00 56.25 168 LEU A O 1
ATOM 1283 N N . ALA A 1 169 ? 9.727 23.475 1.693 1.00 55.94 169 ALA A N 1
ATOM 1284 C CA . ALA A 1 169 ? 10.161 24.378 2.768 1.00 55.94 169 ALA A CA 1
ATOM 1285 C C . ALA A 1 169 ? 9.832 23.884 4.196 1.00 55.94 169 ALA A C 1
ATOM 1287 O O . ALA A 1 169 ? 9.722 24.684 5.130 1.00 55.94 169 ALA A O 1
ATOM 1288 N N . PHE A 1 170 ? 9.683 22.569 4.388 1.00 57.66 170 PHE A N 1
ATOM 1289 C CA . PHE A 1 170 ? 9.463 21.983 5.707 1.00 57.66 170 PHE A CA 1
ATOM 1290 C C . PHE A 1 170 ? 10.801 21.743 6.410 1.00 57.66 170 PHE A C 1
ATOM 1292 O O . PHE A 1 170 ? 11.794 21.345 5.799 1.00 57.66 170 PHE A O 1
ATOM 1299 N N . LYS A 1 171 ? 10.825 21.943 7.733 1.00 65.25 171 LYS A N 1
ATOM 1300 C CA . LYS A 1 171 ? 11.881 21.368 8.576 1.00 65.25 171 LYS A CA 1
ATOM 1301 C C . LYS A 1 171 ? 11.842 19.851 8.373 1.00 65.25 171 LYS A C 1
ATOM 1303 O O . LYS A 1 171 ? 10.751 19.281 8.383 1.00 65.25 171 LYS A O 1
ATOM 1308 N N . ALA A 1 172 ? 13.004 19.218 8.190 1.00 65.81 172 ALA A N 1
ATOM 1309 C CA . ALA A 1 172 ? 13.079 17.763 8.108 1.00 65.81 172 ALA A CA 1
ATOM 1310 C C . ALA A 1 172 ? 12.320 17.146 9.301 1.00 65.81 172 ALA A C 1
ATOM 1312 O O . ALA A 1 172 ? 12.500 17.625 10.429 1.00 65.81 172 ALA A O 1
ATOM 1313 N N . PRO A 1 173 ? 11.437 16.163 9.059 1.00 79.50 173 PRO A N 1
ATOM 1314 C CA . PRO A 1 173 ? 10.620 15.587 10.115 1.00 79.50 173 PRO A CA 1
ATOM 1315 C C . PRO A 1 173 ? 11.503 14.967 11.206 1.00 79.50 173 PRO A C 1
ATOM 1317 O O . PRO A 1 173 ? 12.505 14.322 10.911 1.00 79.50 173 PRO A O 1
ATOM 1320 N N . GLU A 1 174 ? 11.139 15.183 12.472 1.00 87.69 174 GLU A N 1
ATOM 1321 C CA . GLU A 1 174 ? 11.847 14.596 13.625 1.00 87.69 174 GLU A CA 1
ATOM 1322 C C . GLU A 1 174 ? 11.455 13.127 13.845 1.00 87.69 174 GLU A C 1
ATOM 1324 O O . GLU A 1 174 ? 12.231 12.352 14.397 1.00 87.69 174 GLU A O 1
ATOM 1329 N N . GLU A 1 175 ? 10.280 12.734 13.347 1.00 93.56 175 GLU A N 1
ATOM 1330 C CA . GLU A 1 175 ? 9.769 11.364 13.347 1.00 93.56 175 GLU A CA 1
ATOM 1331 C C . GLU A 1 175 ? 9.158 11.019 11.979 1.00 93.56 175 GLU A C 1
ATOM 1333 O O . GLU A 1 175 ? 8.683 11.923 11.286 1.00 93.56 175 GLU A O 1
ATOM 1338 N N . PRO A 1 176 ? 9.122 9.735 11.575 1.00 95.62 176 PRO A N 1
ATOM 1339 C CA . PRO A 1 176 ? 8.543 9.334 10.297 1.00 95.62 176 PRO A CA 1
ATOM 1340 C C . PRO A 1 176 ? 7.084 9.790 10.132 1.00 95.62 176 PRO A C 1
ATOM 1342 O O . PRO A 1 176 ? 6.202 9.401 10.899 1.00 95.62 176 PRO A O 1
ATOM 1345 N N . LEU A 1 177 ? 6.805 10.572 9.083 1.00 95.31 177 LEU A N 1
ATOM 1346 C CA . LEU A 1 177 ? 5.437 10.926 8.701 1.00 95.31 177 LEU A CA 1
ATOM 1347 C C . LEU A 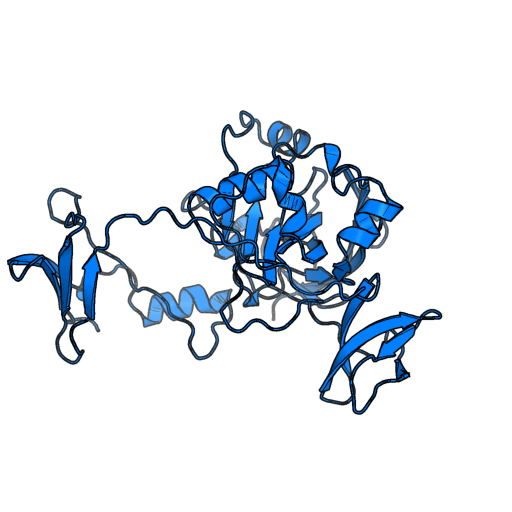1 177 ? 4.801 9.748 7.957 1.00 95.31 177 LEU A C 1
ATOM 1349 O O . LEU A 1 177 ? 4.956 9.610 6.744 1.00 95.31 177 LEU A O 1
ATOM 1353 N N . ALA A 1 178 ? 4.095 8.896 8.692 1.00 96.88 178 ALA A N 1
ATOM 1354 C CA . ALA A 1 178 ? 3.476 7.697 8.146 1.00 96.88 178 ALA A CA 1
ATOM 1355 C C . ALA A 1 178 ? 1.979 7.870 7.858 1.00 96.88 178 ALA A C 1
ATOM 1357 O O . ALA A 1 178 ? 1.252 8.526 8.606 1.00 96.88 178 ALA A O 1
ATOM 1358 N N . PHE A 1 179 ? 1.501 7.208 6.808 1.00 97.94 179 PHE A N 1
ATOM 1359 C CA . PHE A 1 179 ? 0.081 7.028 6.513 1.00 97.94 179 PHE A CA 1
ATOM 1360 C C . PHE A 1 179 ? -0.192 5.596 6.039 1.00 97.94 179 PHE A C 1
ATOM 1362 O O . PHE A 1 179 ? 0.728 4.841 5.721 1.00 97.94 179 PHE A O 1
ATOM 1369 N N . VAL A 1 180 ? -1.469 5.206 6.023 1.00 97.44 180 VAL A N 1
ATOM 1370 C CA . VAL A 1 180 ? -1.901 3.860 5.626 1.00 97.44 180 VAL A CA 1
ATOM 1371 C C . VAL A 1 180 ? -2.523 3.854 4.236 1.00 97.44 180 VAL A C 1
ATOM 1373 O O . VAL A 1 180 ? -3.242 4.781 3.843 1.00 97.44 180 VAL A O 1
ATOM 1376 N N . LYS A 1 181 ? -2.278 2.766 3.510 1.00 97.56 181 LYS A N 1
ATOM 1377 C CA . LYS A 1 181 ? -2.921 2.462 2.234 1.00 97.56 181 LYS A CA 1
ATOM 1378 C C . LYS A 1 181 ? -3.684 1.141 2.324 1.00 97.56 181 LYS A C 1
ATOM 1380 O O . LYS A 1 181 ? -3.251 0.188 2.967 1.00 97.56 181 LYS A O 1
ATOM 1385 N N . GLY A 1 182 ? -4.830 1.080 1.663 1.00 91.56 182 GLY A N 1
ATOM 1386 C CA . GLY A 1 182 ? -5.653 -0.107 1.526 1.00 91.56 182 GLY A CA 1
ATOM 1387 C C . GLY A 1 182 ? -5.123 -1.002 0.414 1.00 91.56 182 GLY A C 1
ATOM 1388 O O . GLY A 1 182 ? -4.732 -0.522 -0.655 1.00 91.56 182 GLY A O 1
ATOM 1389 N N . ALA A 1 183 ? -5.163 -2.315 0.639 1.00 91.19 183 ALA A N 1
ATOM 1390 C CA . ALA A 1 183 ? -4.714 -3.306 -0.337 1.00 91.19 183 ALA A CA 1
ATOM 1391 C C . ALA A 1 183 ? -5.480 -3.237 -1.675 1.00 91.19 183 ALA A C 1
ATOM 1393 O O . ALA A 1 183 ? -4.939 -3.651 -2.695 1.00 91.19 183 ALA A O 1
ATOM 1394 N N . ALA A 1 184 ? -6.694 -2.673 -1.686 1.00 90.81 184 ALA A N 1
ATOM 1395 C CA . ALA A 1 184 ? -7.492 -2.440 -2.894 1.00 90.81 184 ALA A CA 1
ATOM 1396 C C . ALA A 1 184 ? -6.829 -1.477 -3.902 1.00 90.81 184 ALA A C 1
ATOM 1398 O O . ALA A 1 184 ? -7.081 -1.568 -5.101 1.00 90.81 184 ALA A O 1
ATOM 1399 N N . SER A 1 185 ? -5.934 -0.591 -3.446 1.00 96.62 185 SER A N 1
ATOM 1400 C CA . SER A 1 185 ? -5.180 0.305 -4.339 1.00 96.62 185 SER A CA 1
ATOM 1401 C C . SER A 1 185 ? -4.083 -0.412 -5.142 1.00 96.62 185 SER A C 1
ATOM 1403 O O . SER A 1 185 ? -3.622 0.121 -6.157 1.00 96.62 185 SER A O 1
ATOM 1405 N N . LEU A 1 186 ? -3.672 -1.613 -4.705 1.00 97.88 186 LEU A N 1
ATOM 1406 C CA . LEU A 1 186 ? -2.547 -2.352 -5.273 1.00 97.88 186 LEU A CA 1
ATOM 1407 C C . LEU A 1 186 ? -2.905 -2.994 -6.616 1.00 97.88 186 LEU A C 1
ATOM 1409 O O . LEU A 1 186 ? -3.841 -3.789 -6.708 1.00 97.88 186 LEU A O 1
ATOM 1413 N N . ILE A 1 187 ? -2.095 -2.729 -7.640 1.00 98.44 187 ILE A N 1
ATOM 1414 C CA . ILE A 1 187 ? -2.185 -3.392 -8.950 1.00 98.44 187 ILE A CA 1
ATOM 1415 C C . ILE A 1 187 ? -0.809 -3.867 -9.421 1.00 98.44 187 ILE A C 1
ATOM 1417 O O . ILE A 1 187 ? 0.219 -3.407 -8.933 1.00 98.44 187 ILE A O 1
ATOM 1421 N N . GLY A 1 188 ? -0.787 -4.834 -10.337 1.00 98.50 188 GLY A N 1
ATOM 1422 C CA . GLY A 1 188 ? 0.456 -5.408 -10.849 1.00 98.50 188 GLY A CA 1
ATOM 1423 C C . GLY A 1 188 ? 1.113 -4.577 -11.949 1.00 98.50 188 GLY A C 1
ATOM 1424 O O . GLY A 1 188 ? 0.605 -3.546 -12.389 1.00 98.50 188 GLY A O 1
ATOM 1425 N N . HIS A 1 189 ? 2.251 -5.075 -12.423 1.00 98.75 189 HIS A N 1
ATOM 1426 C CA . HIS A 1 189 ? 2.975 -4.529 -13.569 1.00 98.75 189 HIS A CA 1
ATOM 1427 C C . HIS A 1 189 ? 2.103 -4.448 -14.838 1.00 98.75 189 HIS A C 1
ATOM 1429 O O . HIS A 1 189 ? 1.215 -5.264 -15.052 1.00 98.75 189 HIS A O 1
ATOM 1435 N N . ARG A 1 190 ? 2.336 -3.455 -15.701 1.00 98.56 190 ARG A N 1
ATOM 1436 C CA . ARG A 1 190 ? 1.586 -3.200 -16.951 1.00 98.56 190 ARG A CA 1
ATOM 1437 C C . ARG A 1 190 ? 0.076 -2.995 -16.779 1.00 98.56 190 ARG A C 1
ATOM 1439 O O . ARG A 1 190 ? -0.647 -2.956 -17.771 1.00 98.56 190 ARG A O 1
ATOM 1446 N N . ALA A 1 191 ? -0.410 -2.845 -15.551 1.00 98.25 191 ALA A N 1
ATOM 1447 C CA . ALA A 1 191 ? -1.805 -2.533 -15.298 1.00 98.25 191 ALA A CA 1
ATOM 1448 C C . ALA A 1 191 ? -2.110 -1.053 -15.592 1.00 98.25 191 ALA A C 1
ATOM 1450 O O . ALA A 1 191 ? -1.215 -0.220 -15.779 1.00 98.25 191 ALA A O 1
ATOM 1451 N N . TYR A 1 192 ? -3.401 -0.731 -15.623 1.00 98.44 192 TYR A N 1
ATOM 1452 C CA . TYR A 1 192 ? -3.879 0.624 -15.865 1.00 98.44 192 TYR A CA 1
ATOM 1453 C C . TYR A 1 192 ? -4.162 1.363 -14.559 1.00 98.44 192 TYR A C 1
ATOM 1455 O O . TYR A 1 192 ? -4.842 0.826 -13.686 1.00 98.44 192 TYR A O 1
ATOM 1463 N N . THR A 1 193 ? -3.709 2.612 -14.471 1.00 98.50 193 THR A N 1
ATOM 1464 C CA . THR A 1 193 ? -4.007 3.533 -13.367 1.00 98.50 193 THR A CA 1
ATOM 1465 C C . THR A 1 193 ? -4.995 4.595 -13.835 1.00 98.50 193 THR A C 1
ATOM 1467 O O . THR A 1 193 ? -4.793 5.240 -14.861 1.00 98.50 193 THR A O 1
ATOM 1470 N N . ARG A 1 194 ? -6.082 4.797 -13.090 1.00 97.88 194 ARG A N 1
ATOM 1471 C CA . ARG A 1 194 ? -7.145 5.740 -13.461 1.00 97.88 194 ARG A CA 1
ATOM 1472 C C . ARG A 1 194 ? -6.826 7.152 -12.979 1.00 97.88 194 ARG A C 1
ATOM 1474 O O . ARG A 1 194 ? -6.773 7.395 -11.774 1.00 97.88 194 ARG A O 1
ATOM 1481 N N . ARG A 1 195 ? -6.705 8.103 -13.909 1.00 98.12 195 ARG A N 1
ATOM 1482 C CA . ARG A 1 195 ? -6.684 9.536 -13.592 1.00 98.12 195 ARG A CA 1
ATOM 1483 C C . ARG A 1 195 ? -8.119 10.065 -13.474 1.00 98.12 195 ARG A C 1
ATOM 1485 O O . ARG A 1 195 ? -8.872 9.949 -14.444 1.00 98.12 195 ARG A O 1
ATOM 1492 N N . PRO A 1 196 ? -8.513 10.669 -12.337 1.00 96.81 196 PRO A N 1
ATOM 1493 C CA . PRO A 1 196 ? -9.834 11.274 -12.199 1.00 96.81 196 PRO A CA 1
ATOM 1494 C C . PRO A 1 196 ? -10.044 12.447 -13.167 1.00 96.81 196 PRO A C 1
ATOM 1496 O O . PRO A 1 196 ? -9.124 13.216 -13.450 1.00 96.81 196 PRO A O 1
ATOM 1499 N N . THR A 1 197 ? -11.271 12.611 -13.654 1.00 94.25 197 THR A N 1
ATOM 1500 C CA . THR A 1 197 ? -11.632 13.701 -14.569 1.00 94.25 197 THR A CA 1
ATOM 1501 C C . THR A 1 197 ? -11.484 15.069 -13.899 1.00 94.25 197 THR A C 1
ATOM 1503 O O . THR A 1 197 ? -11.910 15.269 -12.764 1.00 94.25 197 THR A O 1
ATOM 1506 N N . GLY A 1 198 ? -10.899 16.034 -14.615 1.00 92.94 198 GLY A N 1
ATOM 1507 C CA . GLY A 1 198 ? -10.846 17.439 -14.192 1.00 92.94 198 GLY A CA 1
ATOM 1508 C C . GLY A 1 198 ? -9.801 17.787 -13.125 1.00 92.94 198 GLY A C 1
ATOM 1509 O O . GLY A 1 198 ? -9.733 18.948 -12.726 1.00 92.94 198 GLY A O 1
ATOM 1510 N N . VAL A 1 199 ? -8.978 16.834 -12.675 1.00 97.25 199 VAL A N 1
ATOM 1511 C CA . VAL A 1 199 ? -7.878 17.125 -11.737 1.00 97.25 199 VAL A CA 1
ATOM 1512 C C . VAL A 1 199 ? -6.738 17.844 -12.450 1.00 97.25 199 VAL A C 1
ATOM 1514 O O . VAL A 1 199 ? -6.386 17.500 -13.585 1.00 97.25 199 VAL A O 1
ATOM 1517 N N . LYS A 1 200 ? -6.152 18.841 -11.786 1.00 97.62 200 LYS A N 1
ATOM 1518 C CA . LYS A 1 200 ? -5.065 19.656 -12.332 1.00 97.62 200 LYS A CA 1
ATOM 1519 C C . LYS A 1 200 ? -3.720 18.957 -12.230 1.00 97.62 200 LYS A C 1
ATOM 1521 O O . LYS A 1 200 ? -2.919 19.112 -13.141 1.00 97.62 200 LYS A O 1
ATOM 1526 N N . PHE A 1 201 ? -3.472 18.213 -11.151 1.00 98.00 201 PHE A N 1
ATOM 1527 C CA . PHE A 1 201 ? -2.166 17.609 -10.911 1.00 98.00 201 PHE A CA 1
ATOM 1528 C C . PHE A 1 201 ? -2.269 16.224 -10.263 1.00 98.00 201 PHE A C 1
ATOM 1530 O O . PHE A 1 201 ? -2.638 16.084 -9.093 1.00 98.00 201 PHE A O 1
ATOM 1537 N N . MET A 1 202 ? -1.893 15.199 -11.025 1.00 98.56 202 MET A N 1
ATOM 1538 C CA . MET A 1 202 ? -1.687 13.835 -10.536 1.00 98.56 202 MET A CA 1
ATOM 1539 C C . MET A 1 202 ? -0.291 13.386 -10.937 1.00 98.56 202 MET A C 1
ATOM 1541 O O . MET A 1 202 ? 0.055 13.460 -12.111 1.00 98.56 202 MET A O 1
ATOM 1545 N N . HIS A 1 203 ? 0.495 12.908 -9.979 1.00 98.56 203 HIS A N 1
ATOM 1546 C CA . HIS A 1 203 ? 1.904 12.585 -10.192 1.00 98.56 203 HIS A CA 1
ATOM 1547 C C . HIS A 1 203 ? 2.257 11.196 -9.655 1.00 98.56 203 HIS A C 1
ATOM 1549 O O . HIS A 1 203 ? 1.601 10.704 -8.735 1.00 98.56 203 HIS A O 1
ATOM 1555 N N . TYR A 1 204 ? 3.265 10.562 -10.260 1.00 98.62 204 TYR A N 1
ATOM 1556 C CA . TYR A 1 204 ? 3.851 9.296 -9.800 1.00 98.62 204 TYR A CA 1
ATOM 1557 C C . TYR A 1 204 ? 4.788 9.520 -8.611 1.00 98.62 204 TYR A C 1
ATOM 1559 O O . TYR A 1 204 ? 5.322 10.614 -8.441 1.00 98.62 204 TYR A O 1
ATOM 1567 N N . GLU A 1 205 ? 5.072 8.464 -7.854 1.00 98.56 205 GLU A N 1
ATOM 1568 C CA . GLU A 1 205 ? 6.053 8.479 -6.762 1.00 98.56 205 GLU A CA 1
ATOM 1569 C C . GLU A 1 205 ? 6.807 7.139 -6.762 1.00 98.56 205 GLU A C 1
ATOM 1571 O O . GLU A 1 205 ? 6.242 6.116 -6.387 1.00 98.56 205 GLU A O 1
ATOM 1576 N N . CYS A 1 206 ? 8.053 7.111 -7.257 1.00 98.56 206 CYS A N 1
ATOM 1577 C CA . CYS A 1 206 ? 8.855 5.882 -7.323 1.00 98.56 206 CYS A CA 1
ATOM 1578 C C . CYS A 1 206 ? 9.430 5.555 -5.949 1.00 98.56 206 CYS A C 1
ATOM 1580 O O . CYS A 1 206 ? 10.282 6.287 -5.441 1.00 98.56 206 CYS A O 1
ATOM 1582 N N . GLU A 1 207 ? 8.990 4.437 -5.375 1.00 98.81 207 GLU A N 1
ATOM 1583 C CA . GLU A 1 207 ? 9.364 4.048 -4.020 1.00 98.81 207 GLU A CA 1
ATOM 1584 C C . GLU A 1 207 ? 9.949 2.639 -3.962 1.00 98.81 207 GLU A C 1
ATOM 1586 O O . GLU A 1 207 ? 9.478 1.704 -4.623 1.00 98.81 207 GLU A O 1
ATOM 1591 N N . LEU A 1 208 ? 10.946 2.468 -3.091 1.00 98.88 208 LEU A N 1
ATOM 1592 C CA . LEU A 1 208 ? 11.329 1.147 -2.614 1.00 98.88 208 LEU A CA 1
ATOM 1593 C C . LEU A 1 208 ? 10.212 0.631 -1.697 1.00 98.88 208 LEU A C 1
ATOM 1595 O O . LEU A 1 208 ? 9.879 1.249 -0.688 1.00 98.88 208 LEU A O 1
ATOM 1599 N N . ALA A 1 209 ? 9.650 -0.526 -2.027 1.00 98.88 209 ALA A N 1
ATOM 1600 C CA . ALA A 1 209 ? 8.686 -1.205 -1.178 1.00 98.88 209 ALA A CA 1
ATOM 1601 C C . ALA A 1 209 ? 9.356 -2.380 -0.464 1.00 98.88 209 ALA A C 1
ATOM 1603 O O . ALA A 1 209 ? 9.894 -3.292 -1.097 1.00 98.88 209 ALA A O 1
ATOM 1604 N N . VAL A 1 210 ? 9.303 -2.366 0.864 1.00 98.88 210 VAL A N 1
ATOM 1605 C CA . VAL A 1 210 ? 9.805 -3.435 1.730 1.00 98.88 210 VAL A CA 1
ATOM 1606 C C . VAL A 1 210 ? 8.666 -4.389 2.052 1.00 98.88 210 VAL A C 1
ATOM 1608 O O . VAL A 1 210 ? 7.616 -3.948 2.513 1.00 98.88 210 VAL A O 1
ATOM 1611 N N . VAL A 1 211 ? 8.880 -5.691 1.861 1.00 98.62 211 VAL A N 1
ATOM 1612 C CA . VAL A 1 211 ? 7.921 -6.733 2.247 1.00 98.62 211 VAL A CA 1
ATOM 1613 C C . VAL A 1 211 ? 8.391 -7.396 3.534 1.00 98.62 211 VAL A C 1
ATOM 1615 O O . VAL A 1 211 ? 9.445 -8.035 3.566 1.00 98.62 211 VAL A O 1
ATOM 1618 N N . ILE A 1 212 ? 7.603 -7.280 4.600 1.00 98.50 212 ILE A N 1
ATOM 1619 C CA . ILE A 1 212 ? 7.880 -7.941 5.876 1.00 98.50 212 ILE A CA 1
ATOM 1620 C C . ILE A 1 212 ? 7.737 -9.455 5.695 1.00 98.50 212 ILE A C 1
ATOM 1622 O O . ILE A 1 212 ? 6.762 -9.940 5.132 1.00 98.50 212 ILE A O 1
ATOM 1626 N N . GLY A 1 213 ? 8.723 -10.225 6.144 1.00 96.44 213 GLY A N 1
ATOM 1627 C CA . GLY A 1 213 ? 8.747 -11.687 6.034 1.00 96.44 213 GLY A CA 1
ATOM 1628 C C . GLY A 1 213 ? 8.480 -12.417 7.341 1.00 96.44 213 GLY A C 1
ATOM 1629 O O . GLY A 1 213 ? 8.121 -13.593 7.332 1.00 96.44 213 GLY A O 1
ATOM 1630 N N . ARG A 1 214 ? 8.661 -11.738 8.476 1.00 95.25 214 ARG A N 1
ATOM 1631 C CA . ARG A 1 214 ? 8.518 -12.309 9.821 1.00 95.25 214 ARG A CA 1
ATOM 1632 C C . ARG A 1 214 ? 7.793 -11.326 10.723 1.00 95.25 214 ARG A C 1
ATOM 1634 O O . ARG A 1 214 ? 7.966 -10.121 10.585 1.00 95.25 214 ARG A O 1
ATOM 1641 N N . THR A 1 215 ? 7.014 -11.848 11.666 1.00 96.62 215 THR A N 1
ATOM 1642 C CA . THR A 1 215 ? 6.330 -11.014 12.656 1.00 96.62 215 THR A CA 1
ATOM 1643 C C . THR A 1 215 ? 7.349 -10.204 13.455 1.00 96.62 215 THR A C 1
ATOM 1645 O O . THR A 1 215 ? 8.230 -10.782 14.090 1.00 96.62 215 THR A O 1
ATOM 1648 N N . ALA A 1 216 ? 7.220 -8.881 13.430 1.00 95.44 216 ALA A N 1
ATOM 1649 C CA . ALA A 1 216 ? 8.115 -7.922 14.061 1.00 95.44 216 ALA A CA 1
ATOM 1650 C C . ALA A 1 216 ? 7.360 -7.118 15.127 1.00 95.44 216 ALA A C 1
ATOM 1652 O O . ALA A 1 216 ? 6.365 -6.449 14.846 1.00 95.44 216 ALA A O 1
ATOM 1653 N N . ARG A 1 217 ? 7.863 -7.170 16.363 1.00 96.88 217 ARG A N 1
ATOM 1654 C CA . ARG A 1 217 ? 7.408 -6.358 17.495 1.00 96.88 217 ARG A CA 1
ATOM 1655 C C . ARG A 1 217 ? 8.616 -5.992 18.350 1.00 96.88 217 ARG A C 1
ATOM 1657 O O . ARG A 1 217 ? 9.366 -6.881 18.743 1.00 96.88 217 ARG A O 1
ATOM 1664 N N . ASN A 1 218 ? 8.777 -4.706 18.646 1.00 96.88 218 ASN A N 1
ATOM 1665 C CA . ASN A 1 218 ? 9.904 -4.133 19.383 1.00 96.88 218 ASN A CA 1
ATOM 1666 C C . ASN A 1 218 ? 11.276 -4.528 18.795 1.00 96.88 218 ASN A C 1
ATOM 1668 O O . ASN A 1 218 ? 12.213 -4.815 19.542 1.00 96.88 218 ASN A O 1
ATOM 1672 N N . VAL A 1 219 ? 11.382 -4.585 17.465 1.00 96.94 219 VAL A N 1
ATOM 1673 C CA . VAL A 1 219 ? 12.613 -4.967 16.760 1.00 96.94 219 VAL A CA 1
ATOM 1674 C C . VAL A 1 219 ? 13.617 -3.828 16.844 1.00 96.94 219 VAL A C 1
ATOM 1676 O O . VAL A 1 219 ? 13.256 -2.670 16.658 1.00 96.94 219 VAL A O 1
ATOM 1679 N N . LYS A 1 220 ? 14.880 -4.149 17.124 1.00 98.06 220 LYS A N 1
ATOM 1680 C CA . LYS A 1 220 ? 15.962 -3.164 17.119 1.00 98.06 220 LYS A CA 1
ATOM 1681 C C . LYS A 1 220 ? 16.485 -2.937 15.712 1.00 98.06 220 LYS A C 1
ATOM 1683 O O . LYS A 1 220 ? 16.551 -3.876 14.922 1.00 98.06 220 LYS A O 1
ATOM 1688 N N . LYS A 1 221 ? 16.932 -1.711 15.426 1.00 97.25 221 LYS A N 1
ATOM 1689 C CA . LYS A 1 221 ? 17.469 -1.326 14.109 1.00 97.25 221 LYS A CA 1
ATOM 1690 C C . LYS A 1 221 ? 18.511 -2.319 13.571 1.00 97.25 221 LYS A C 1
ATOM 1692 O O . LYS A 1 221 ? 18.460 -2.682 12.401 1.00 97.25 221 LYS A O 1
ATOM 1697 N N . GLY A 1 222 ? 19.424 -2.795 14.422 1.00 97.25 222 GLY A N 1
ATOM 1698 C CA . GLY A 1 222 ? 20.478 -3.745 14.036 1.00 97.25 222 GLY A CA 1
ATOM 1699 C C . GLY A 1 222 ? 19.972 -5.110 13.550 1.00 97.25 222 GLY A C 1
ATOM 1700 O O . GLY A 1 222 ? 20.646 -5.744 12.746 1.00 97.25 222 GLY A O 1
ATOM 1701 N N . ASP A 1 223 ? 18.775 -5.519 13.974 1.00 97.19 223 ASP A N 1
ATOM 1702 C CA . ASP A 1 223 ? 18.176 -6.816 13.639 1.00 97.19 223 ASP A CA 1
ATOM 1703 C C . ASP A 1 223 ? 17.136 -6.705 12.510 1.00 97.19 223 ASP A C 1
ATOM 1705 O O . ASP A 1 223 ? 16.581 -7.706 12.064 1.00 97.19 223 ASP A O 1
ATOM 1709 N N . ALA A 1 224 ? 16.828 -5.492 12.042 1.00 97.62 224 ALA A N 1
ATOM 1710 C CA . ALA A 1 224 ? 15.671 -5.229 11.189 1.00 97.62 224 ALA A CA 1
ATOM 1711 C C . ALA A 1 224 ? 15.684 -5.997 9.856 1.00 97.62 224 ALA A C 1
ATOM 1713 O O . ALA A 1 224 ? 14.634 -6.453 9.400 1.00 97.62 224 ALA A O 1
ATOM 1714 N N . TYR A 1 225 ? 16.857 -6.183 9.241 1.00 97.50 225 TYR A N 1
ATOM 1715 C CA . TYR A 1 225 ? 16.978 -6.904 7.969 1.00 97.50 225 TYR A CA 1
ATOM 1716 C C . TYR A 1 225 ? 16.561 -8.377 8.069 1.00 97.50 225 TYR A C 1
ATOM 1718 O O . TYR A 1 225 ? 16.031 -8.918 7.100 1.00 97.50 225 TYR A O 1
ATOM 1726 N N . ASP A 1 226 ? 16.677 -8.997 9.249 1.00 96.62 226 ASP A N 1
ATOM 1727 C CA . ASP A 1 226 ? 16.247 -10.380 9.478 1.00 96.62 226 ASP A CA 1
ATOM 1728 C C . ASP A 1 226 ? 14.722 -10.556 9.401 1.00 96.62 226 ASP A C 1
ATOM 1730 O O . ASP A 1 226 ? 14.239 -11.693 9.408 1.00 96.62 226 ASP A O 1
ATOM 1734 N N . PHE A 1 227 ? 13.953 -9.463 9.373 1.00 97.56 227 PHE A N 1
ATOM 1735 C CA . PHE A 1 227 ? 12.490 -9.467 9.315 1.00 97.56 227 PHE A CA 1
ATOM 1736 C C . PHE A 1 227 ? 11.937 -9.186 7.917 1.00 97.56 227 PHE A C 1
ATOM 1738 O O . PHE A 1 227 ? 10.718 -9.182 7.745 1.00 97.56 227 PHE A O 1
ATOM 1745 N N . ILE A 1 228 ? 12.793 -8.985 6.915 1.00 98.19 228 ILE A N 1
ATOM 1746 C CA . ILE A 1 228 ? 12.390 -8.639 5.549 1.00 98.19 228 ILE A CA 1
ATOM 1747 C C . ILE A 1 228 ? 12.379 -9.901 4.681 1.00 98.19 228 ILE A C 1
ATOM 1749 O O . ILE A 1 228 ? 13.358 -10.638 4.633 1.00 98.19 228 ILE A O 1
ATOM 1753 N N . ALA A 1 229 ? 11.268 -10.152 3.984 1.00 97.19 229 ALA A N 1
ATOM 1754 C CA . ALA A 1 229 ? 11.193 -11.204 2.967 1.00 97.19 229 ALA A CA 1
ATOM 1755 C C . ALA A 1 229 ? 11.870 -10.769 1.666 1.00 97.19 229 ALA A C 1
ATOM 1757 O O . ALA A 1 229 ? 12.535 -11.560 1.004 1.00 97.19 229 ALA A O 1
ATOM 1758 N N . GLY A 1 230 ? 11.679 -9.511 1.280 1.00 98.12 230 GLY A N 1
ATOM 1759 C CA . GLY A 1 230 ? 12.205 -8.999 0.032 1.00 98.12 230 GLY A CA 1
ATOM 1760 C C . GLY A 1 230 ? 11.804 -7.564 -0.241 1.00 98.12 230 GLY A C 1
ATOM 1761 O O . GLY A 1 230 ? 11.207 -6.886 0.600 1.00 98.12 230 GLY A O 1
ATOM 1762 N N . TYR A 1 231 ? 12.132 -7.132 -1.449 1.00 98.81 231 TYR A N 1
ATOM 1763 C CA . TYR A 1 231 ? 11.899 -5.784 -1.938 1.00 98.81 231 TYR A CA 1
ATOM 1764 C C . TYR A 1 231 ? 11.228 -5.822 -3.309 1.00 98.81 231 TYR A C 1
ATOM 1766 O O . TYR A 1 231 ? 11.431 -6.749 -4.093 1.00 98.81 231 TYR A O 1
ATOM 1774 N N . THR A 1 232 ? 10.437 -4.801 -3.607 1.00 98.88 232 THR A N 1
ATOM 1775 C CA . THR A 1 232 ? 9.814 -4.577 -4.919 1.00 98.88 232 THR A CA 1
ATOM 1776 C C . THR A 1 232 ? 9.779 -3.076 -5.202 1.00 98.88 232 THR A C 1
ATOM 1778 O O . THR A 1 232 ? 10.007 -2.269 -4.301 1.00 98.88 232 THR A O 1
ATOM 1781 N N . VAL A 1 233 ? 9.504 -2.685 -6.446 1.00 98.88 233 VAL A N 1
ATOM 1782 C CA . VAL A 1 233 ? 9.204 -1.287 -6.781 1.00 98.88 233 VAL A CA 1
ATOM 1783 C C . VAL A 1 233 ? 7.726 -1.024 -6.518 1.00 98.88 233 VAL A C 1
ATOM 1785 O O . VAL A 1 233 ? 6.894 -1.898 -6.785 1.00 98.88 233 VAL A O 1
ATOM 1788 N N . ALA A 1 234 ? 7.399 0.161 -6.011 1.00 98.88 234 ALA A N 1
ATOM 1789 C CA . ALA A 1 234 ? 6.044 0.694 -5.971 1.00 98.88 234 ALA A CA 1
ATOM 1790 C C . ALA A 1 234 ? 5.976 2.058 -6.668 1.00 98.88 234 ALA A C 1
ATOM 1792 O O . ALA A 1 234 ? 6.970 2.778 -6.762 1.00 98.88 234 ALA A O 1
ATOM 1793 N N . ASN A 1 235 ? 4.789 2.394 -7.166 1.00 98.81 235 ASN A N 1
ATOM 1794 C CA . ASN A 1 235 ? 4.459 3.720 -7.668 1.00 98.81 235 ASN A CA 1
ATOM 1795 C C . ASN A 1 235 ? 3.283 4.293 -6.853 1.00 98.81 235 ASN A C 1
ATOM 1797 O O . ASN A 1 235 ? 2.143 3.874 -7.050 1.00 98.81 235 ASN A O 1
ATOM 1801 N N . ASP A 1 236 ? 3.543 5.199 -5.907 1.00 98.62 236 ASP A N 1
ATOM 1802 C CA . ASP A 1 236 ? 2.532 5.733 -4.979 1.00 98.62 236 ASP A CA 1
ATOM 1803 C C . ASP A 1 236 ? 1.854 7.016 -5.493 1.00 98.62 236 ASP A C 1
ATOM 1805 O O . ASP A 1 236 ? 2.063 8.120 -4.982 1.00 98.62 236 ASP A O 1
ATOM 1809 N N . TYR A 1 237 ? 1.004 6.873 -6.513 1.00 98.69 237 TYR A N 1
ATOM 1810 C CA . TYR A 1 237 ? 0.328 8.015 -7.127 1.00 98.69 237 TYR A CA 1
ATOM 1811 C C . TYR A 1 237 ? -0.400 8.904 -6.117 1.00 98.69 237 TYR A C 1
ATOM 1813 O O . TYR A 1 237 ? -1.129 8.438 -5.237 1.00 98.69 237 TYR A O 1
ATOM 1821 N N . ALA A 1 238 ? -0.289 10.212 -6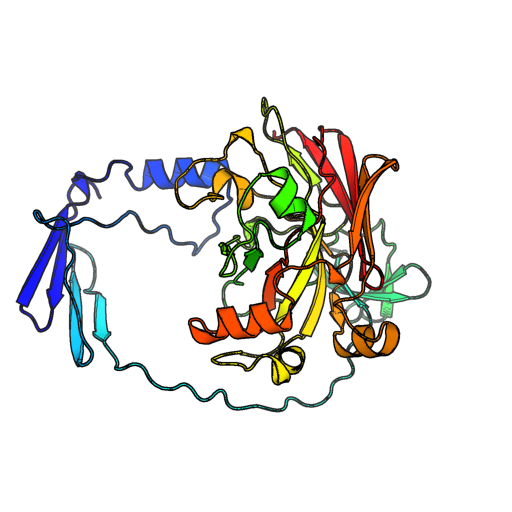.331 1.00 98.31 238 ALA A N 1
ATOM 1822 C CA . ALA A 1 238 ? -1.020 11.213 -5.576 1.00 98.31 238 ALA A CA 1
ATOM 1823 C C . ALA A 1 238 ? -1.770 12.166 -6.507 1.00 98.31 238 ALA A C 1
ATOM 1825 O O . ALA A 1 238 ? -1.278 12.560 -7.562 1.00 98.31 238 ALA A O 1
ATOM 1826 N N . ILE A 1 239 ? -2.969 12.564 -6.083 1.00 98.19 239 ILE A N 1
ATOM 1827 C CA . ILE A 1 239 ? -3.798 13.567 -6.752 1.00 98.19 239 ILE A CA 1
ATOM 1828 C C . ILE A 1 239 ? -3.809 14.808 -5.863 1.00 98.19 239 ILE A C 1
ATOM 1830 O O . ILE A 1 239 ? -4.516 14.843 -4.852 1.00 98.19 239 ILE A O 1
ATOM 1834 N N . ARG A 1 240 ? -3.007 15.821 -6.208 1.00 96.62 240 ARG A N 1
ATOM 1835 C CA . ARG A 1 240 ? -2.787 16.987 -5.333 1.00 96.62 240 ARG A CA 1
ATOM 1836 C C . ARG A 1 240 ? -4.058 17.801 -5.108 1.00 96.62 240 ARG A C 1
ATOM 1838 O O . ARG A 1 240 ? -4.225 18.364 -4.031 1.00 96.62 240 ARG A O 1
ATOM 1845 N N . ASP A 1 241 ? -4.967 17.818 -6.079 1.00 97.69 241 ASP A N 1
ATOM 1846 C CA . ASP A 1 241 ? -6.254 18.515 -6.003 1.00 97.69 241 ASP A CA 1
ATOM 1847 C C . ASP A 1 241 ? -7.150 18.049 -4.840 1.00 97.69 241 ASP A C 1
ATOM 1849 O O . ASP A 1 241 ? -8.000 18.811 -4.389 1.00 97.69 241 ASP A O 1
ATOM 1853 N N . TYR A 1 242 ? -6.975 16.819 -4.344 1.00 97.75 242 TYR A N 1
ATOM 1854 C CA . TYR A 1 242 ? -7.798 16.250 -3.263 1.00 97.75 242 TYR A CA 1
ATOM 1855 C C . TYR A 1 242 ? -7.150 16.332 -1.880 1.00 97.75 242 TYR A C 1
ATOM 1857 O O . TYR A 1 242 ? -7.659 15.748 -0.920 1.00 97.75 242 TYR A O 1
ATOM 1865 N N . LEU A 1 243 ? -6.011 17.015 -1.783 1.00 96.81 243 LEU A N 1
ATOM 1866 C CA . LEU A 1 243 ? -5.250 17.107 -0.553 1.00 96.81 243 LEU A CA 1
ATOM 1867 C C . LEU A 1 243 ? -5.919 18.061 0.433 1.00 96.81 243 LEU A C 1
ATOM 1869 O O . LEU A 1 243 ? -6.152 19.234 0.144 1.00 96.81 243 LEU A O 1
ATOM 1873 N N . GLU A 1 244 ? -6.171 17.553 1.631 1.00 95.00 244 GLU A N 1
ATOM 1874 C CA . GLU A 1 244 ? -6.785 18.302 2.723 1.00 95.00 244 GLU A CA 1
ATOM 1875 C C . GLU A 1 244 ? -5.838 18.391 3.928 1.00 95.00 244 GLU A C 1
ATOM 1877 O O . GLU A 1 244 ? -4.779 17.764 3.966 1.00 95.00 244 GLU A O 1
ATOM 1882 N N . ASN A 1 245 ? -6.216 19.177 4.939 1.00 95.00 245 ASN A N 1
ATOM 1883 C CA . ASN A 1 245 ? -5.445 19.329 6.180 1.00 95.00 245 ASN A CA 1
ATOM 1884 C C . ASN A 1 245 ? -5.934 18.408 7.314 1.00 95.00 245 ASN A C 1
ATOM 1886 O O . ASN A 1 245 ? -5.601 18.628 8.475 1.00 95.00 245 ASN A O 1
ATOM 1890 N N . TRP A 1 246 ? -6.704 17.370 6.982 1.00 94.38 246 TRP A N 1
ATOM 1891 C CA . TRP A 1 246 ? -7.207 16.364 7.918 1.00 94.38 246 TRP A CA 1
ATOM 1892 C C . TRP A 1 246 ? -6.559 15.021 7.610 1.00 94.38 246 TRP A C 1
ATOM 1894 O O . TRP A 1 246 ? -6.716 14.517 6.503 1.00 94.38 246 TRP A O 1
ATOM 1904 N N . TYR A 1 247 ? -5.814 14.461 8.570 1.00 95.56 247 TYR A N 1
ATOM 1905 C CA . TYR A 1 247 ? -5.035 13.227 8.376 1.00 95.56 247 TYR A CA 1
ATOM 1906 C C . TYR A 1 247 ? -4.205 13.245 7.084 1.00 95.56 247 TYR A C 1
ATOM 1908 O O . TYR A 1 247 ? -4.261 12.320 6.283 1.00 95.56 247 TYR A O 1
ATOM 1916 N N . ARG A 1 248 ? -3.486 14.347 6.851 1.00 94.62 248 ARG A N 1
ATOM 1917 C CA . ARG A 1 248 ? -2.756 14.603 5.606 1.00 94.62 248 ARG A CA 1
ATOM 1918 C C . ARG A 1 248 ? -1.532 13.670 5.469 1.00 94.62 248 ARG A C 1
ATOM 1920 O O . ARG A 1 248 ? -0.713 13.675 6.386 1.00 94.62 248 ARG A O 1
ATOM 1927 N N . PRO A 1 249 ? -1.340 12.974 4.327 1.00 95.94 249 PRO A N 1
ATOM 1928 C CA . PRO A 1 249 ? -2.248 12.891 3.177 1.00 95.94 249 PRO A CA 1
ATOM 1929 C C . PRO A 1 249 ? -3.456 11.968 3.436 1.00 95.94 249 PRO A C 1
ATOM 1931 O O . PRO A 1 249 ? -3.310 10.833 3.883 1.00 95.94 249 PRO A O 1
ATOM 1934 N N . ASN A 1 250 ? -4.657 12.453 3.108 1.00 97.50 250 ASN A N 1
ATOM 1935 C CA . ASN A 1 250 ? -5.932 11.773 3.351 1.00 97.50 250 ASN A CA 1
ATOM 1936 C C . ASN A 1 250 ? -6.210 10.633 2.347 1.00 97.50 250 ASN A C 1
ATOM 1938 O O . ASN A 1 250 ? -5.638 10.569 1.255 1.00 97.50 250 ASN A O 1
ATOM 1942 N N . LEU A 1 251 ? -7.160 9.750 2.690 1.00 97.19 251 LEU A N 1
ATOM 1943 C CA . LEU A 1 251 ? -7.506 8.560 1.894 1.00 97.19 251 LEU A CA 1
ATOM 1944 C C . LEU A 1 251 ? -7.852 8.887 0.432 1.00 97.19 251 LEU A C 1
ATOM 1946 O O . LEU A 1 251 ? -7.392 8.196 -0.470 1.00 97.19 251 LEU A O 1
ATOM 1950 N N . ARG A 1 252 ? -8.588 9.973 0.167 1.00 96.81 252 ARG A N 1
ATOM 1951 C CA . ARG A 1 252 ? -8.998 10.348 -1.200 1.00 96.81 252 ARG A CA 1
ATOM 1952 C C . ARG A 1 252 ? -7.815 10.623 -2.140 1.00 96.81 252 ARG A C 1
ATOM 1954 O O . ARG A 1 252 ? -7.969 10.490 -3.355 1.00 96.81 252 ARG A O 1
ATOM 1961 N N . VAL A 1 253 ? -6.653 10.984 -1.588 1.00 98.06 253 VAL A N 1
ATOM 1962 C CA . VAL A 1 253 ? -5.401 11.199 -2.330 1.00 98.06 253 VAL A CA 1
ATOM 1963 C C . VAL A 1 253 ? -4.663 9.882 -2.546 1.00 98.06 253 VAL A C 1
ATOM 1965 O O . VAL A 1 253 ? -4.226 9.616 -3.660 1.00 98.06 253 VAL A O 1
ATOM 1968 N N . LYS A 1 254 ? -4.525 9.070 -1.488 1.00 98.00 254 LYS A N 1
ATOM 1969 C CA . LYS A 1 254 ? -3.569 7.949 -1.431 1.00 98.00 254 LYS A CA 1
ATOM 1970 C C . LYS A 1 254 ? -4.193 6.550 -1.445 1.00 98.00 254 LYS A C 1
ATOM 1972 O O . LYS A 1 254 ? -3.464 5.571 -1.475 1.00 98.00 254 LYS A O 1
ATOM 1977 N N . ASN A 1 255 ? -5.513 6.405 -1.409 1.00 97.62 255 ASN A N 1
ATOM 1978 C CA . ASN A 1 255 ? -6.204 5.107 -1.326 1.00 97.62 255 ASN A CA 1
ATOM 1979 C C . ASN A 1 255 ? -7.153 4.859 -2.505 1.00 97.62 255 ASN A C 1
ATOM 1981 O O . ASN A 1 255 ? -8.049 4.025 -2.413 1.00 97.62 255 ASN A O 1
ATOM 1985 N N . ARG A 1 256 ? -6.973 5.587 -3.611 1.00 97.50 256 ARG A N 1
ATOM 1986 C CA . ARG A 1 256 ? -7.782 5.364 -4.809 1.00 97.50 256 ARG A CA 1
ATOM 1987 C C . ARG A 1 256 ? -7.433 4.023 -5.448 1.00 97.50 256 ARG A C 1
ATOM 1989 O O . ARG A 1 256 ? -6.258 3.650 -5.507 1.00 97.50 256 ARG A O 1
ATOM 1996 N N . ASP A 1 257 ? -8.440 3.338 -5.974 1.00 97.38 257 ASP A N 1
ATOM 1997 C CA . ASP A 1 257 ? -8.235 2.115 -6.747 1.00 97.38 257 ASP A CA 1
ATOM 1998 C C . ASP A 1 257 ? -7.232 2.361 -7.877 1.00 97.38 257 ASP A C 1
ATOM 2000 O O . ASP A 1 257 ? -7.249 3.415 -8.517 1.00 97.38 257 ASP A O 1
ATOM 2004 N N . THR A 1 258 ? -6.374 1.378 -8.156 1.00 97.75 258 THR A N 1
ATOM 2005 C CA . THR A 1 258 ? -5.354 1.416 -9.225 1.00 97.75 258 THR A CA 1
ATOM 2006 C C . THR A 1 258 ? -4.209 2.425 -9.044 1.00 97.75 258 THR A C 1
ATOM 2008 O O . THR A 1 258 ? -3.286 2.455 -9.860 1.00 97.75 258 THR A O 1
ATOM 2011 N N . CYS A 1 259 ? -4.215 3.234 -7.982 1.00 98.31 259 CYS A N 1
ATOM 2012 C CA . CYS A 1 259 ? -3.194 4.259 -7.742 1.00 98.31 259 CYS A CA 1
ATOM 2013 C C . CYS A 1 259 ? -1.964 3.739 -6.985 1.00 98.31 259 CYS A C 1
ATOM 2015 O O . CYS A 1 259 ? -1.181 4.530 -6.467 1.00 98.31 259 CYS A O 1
ATOM 2017 N N . THR A 1 260 ? -1.772 2.423 -6.869 1.00 98.75 260 THR A N 1
ATOM 2018 C CA . THR A 1 260 ? -0.540 1.856 -6.292 1.00 98.75 260 THR A CA 1
ATOM 2019 C C . THR A 1 260 ? -0.057 0.636 -7.063 1.00 98.75 260 THR A C 1
ATOM 2021 O O . THR A 1 260 ? -0.137 -0.493 -6.573 1.00 98.75 260 THR A O 1
ATOM 2024 N N . PRO A 1 261 ? 0.448 0.825 -8.293 1.00 98.81 261 PRO A N 1
ATOM 2025 C CA . PRO A 1 261 ? 1.219 -0.210 -8.959 1.00 98.81 261 PRO A CA 1
ATOM 2026 C C . PRO A 1 261 ? 2.366 -0.702 -8.071 1.00 98.81 261 PRO A C 1
ATOM 2028 O O . PRO A 1 261 ? 3.063 0.096 -7.444 1.00 98.81 261 PRO A O 1
ATOM 2031 N N . ILE A 1 262 ? 2.570 -2.016 -8.032 1.00 98.81 262 ILE A N 1
ATOM 2032 C CA . ILE A 1 262 ? 3.666 -2.657 -7.305 1.00 98.81 262 ILE A CA 1
ATOM 2033 C C . ILE A 1 262 ? 4.173 -3.875 -8.086 1.00 98.81 262 ILE A C 1
ATOM 2035 O O . ILE A 1 262 ? 3.390 -4.696 -8.570 1.00 98.81 262 ILE A O 1
ATOM 2039 N N . GLY A 1 263 ? 5.490 -3.992 -8.233 1.00 98.56 263 GLY A N 1
ATOM 2040 C CA . GLY A 1 263 ? 6.140 -5.076 -8.970 1.00 98.56 263 GLY A CA 1
ATOM 2041 C C . GLY A 1 263 ? 7.384 -4.610 -9.729 1.00 98.56 263 GLY A C 1
ATOM 2042 O O . GLY A 1 263 ? 8.045 -3.685 -9.270 1.00 98.56 263 GLY A O 1
ATOM 2043 N N . PRO A 1 264 ? 7.727 -5.226 -10.877 1.00 97.88 264 PRO A N 1
ATOM 2044 C CA . PRO A 1 264 ? 7.159 -6.473 -11.409 1.00 97.88 264 PRO A CA 1
ATOM 2045 C C . PRO A 1 264 ? 7.532 -7.703 -10.577 1.00 97.88 264 PRO A C 1
ATOM 2047 O O . PRO A 1 264 ? 6.805 -8.697 -10.588 1.00 97.88 264 PRO A O 1
ATOM 2050 N N . TRP A 1 265 ? 8.637 -7.620 -9.837 1.00 98.12 265 TRP A N 1
ATOM 2051 C CA . TRP A 1 265 ? 9.210 -8.730 -9.091 1.00 98.12 265 TRP A CA 1
ATOM 2052 C C . TRP A 1 265 ? 9.211 -8.454 -7.593 1.00 98.12 265 TRP A C 1
ATOM 2054 O O . TRP A 1 265 ? 9.529 -7.352 -7.160 1.00 98.12 265 TRP A O 1
ATOM 2064 N N . LEU A 1 266 ? 8.971 -9.496 -6.806 1.00 98.25 266 LEU A N 1
ATOM 2065 C CA . LEU A 1 266 ? 9.462 -9.570 -5.441 1.00 98.25 266 LEU A CA 1
ATOM 2066 C C . LEU A 1 266 ? 10.861 -10.179 -5.477 1.00 98.25 266 LEU A C 1
ATOM 2068 O O . LEU A 1 266 ? 11.030 -11.348 -5.838 1.00 98.25 266 LEU A O 1
ATOM 2072 N N . VAL A 1 267 ? 11.856 -9.371 -5.131 1.00 97.94 267 VAL A N 1
ATOM 2073 C CA . VAL A 1 267 ? 13.263 -9.767 -5.075 1.00 97.94 267 VAL A CA 1
ATOM 2074 C C . VAL A 1 267 ? 13.612 -10.177 -3.655 1.00 97.94 267 VAL A C 1
ATOM 2076 O O . VAL A 1 267 ? 13.344 -9.431 -2.713 1.00 97.94 267 VAL A O 1
ATOM 2079 N N . ASP A 1 268 ? 14.201 -11.361 -3.506 1.00 96.44 268 ASP A N 1
ATOM 2080 C CA . ASP A 1 268 ? 14.611 -11.889 -2.205 1.00 96.44 268 ASP A CA 1
ATOM 2081 C C . ASP A 1 268 ? 15.626 -10.962 -1.515 1.00 96.44 268 ASP A C 1
ATOM 2083 O O . ASP A 1 268 ? 16.561 -10.452 -2.144 1.00 96.44 268 ASP A O 1
ATOM 2087 N N . ALA A 1 269 ? 15.438 -10.738 -0.211 1.00 96.44 269 ALA A N 1
ATOM 2088 C CA . ALA A 1 269 ? 16.267 -9.805 0.545 1.00 96.44 269 ALA A CA 1
ATOM 2089 C C . ALA A 1 269 ? 17.739 -10.239 0.596 1.00 96.44 269 ALA A C 1
ATOM 2091 O O . ALA A 1 269 ? 18.624 -9.414 0.367 1.00 96.44 269 ALA A O 1
ATOM 2092 N N . ALA A 1 270 ? 18.004 -11.525 0.848 1.00 93.88 270 ALA A N 1
ATOM 2093 C CA . ALA A 1 270 ? 19.367 -12.036 0.952 1.00 93.88 270 ALA A CA 1
ATOM 2094 C C . ALA A 1 270 ? 20.086 -11.948 -0.398 1.00 93.88 270 ALA A C 1
ATOM 2096 O O . ALA A 1 270 ? 21.236 -11.511 -0.448 1.00 93.88 270 ALA A O 1
ATOM 2097 N N . TRP A 1 271 ? 19.392 -12.283 -1.490 1.00 94.19 271 TRP A N 1
ATOM 2098 C CA . TRP A 1 271 ? 19.944 -12.147 -2.838 1.00 94.19 271 TRP A CA 1
ATOM 2099 C C . TRP A 1 271 ? 20.309 -10.695 -3.176 1.00 94.19 271 TRP A C 1
ATOM 2101 O O . TRP A 1 271 ? 21.403 -10.426 -3.678 1.00 94.19 271 TRP A O 1
ATOM 2111 N N . LEU A 1 272 ? 19.417 -9.743 -2.882 1.00 95.50 272 LEU A N 1
ATOM 2112 C CA . LEU A 1 272 ? 19.667 -8.329 -3.163 1.00 95.50 272 LEU A CA 1
ATOM 2113 C C . LEU A 1 272 ? 20.874 -7.808 -2.371 1.00 95.50 272 LEU A C 1
ATOM 2115 O O . LEU A 1 272 ? 21.715 -7.097 -2.922 1.00 95.50 272 LEU A O 1
ATOM 2119 N N . HIS A 1 273 ? 20.978 -8.178 -1.091 1.00 95.00 273 HIS A N 1
ATOM 2120 C CA . HIS A 1 273 ? 22.083 -7.768 -0.220 1.00 95.00 273 HIS A CA 1
ATOM 2121 C C . HIS A 1 273 ? 23.410 -8.381 -0.665 1.00 95.00 273 HIS A C 1
ATOM 2123 O O . HIS A 1 273 ? 24.414 -7.679 -0.696 1.00 95.00 273 HIS A O 1
ATOM 2129 N N . GLU A 1 274 ? 23.427 -9.649 -1.076 1.00 93.31 274 GLU A N 1
ATOM 2130 C CA . GLU A 1 274 ? 24.627 -10.284 -1.631 1.00 93.31 274 GLU A CA 1
ATOM 2131 C C . GLU A 1 274 ? 25.098 -9.573 -2.908 1.00 93.31 274 GLU A C 1
ATOM 2133 O O . GLU A 1 274 ? 26.291 -9.327 -3.088 1.00 93.31 274 GLU A O 1
ATOM 2138 N N . ARG A 1 275 ? 24.164 -9.200 -3.793 1.00 93.50 275 ARG A N 1
ATOM 2139 C CA . ARG A 1 275 ? 24.494 -8.661 -5.118 1.00 93.50 275 ARG A CA 1
ATOM 2140 C C . ARG A 1 275 ? 24.834 -7.169 -5.133 1.00 93.50 275 ARG A C 1
ATOM 2142 O O . ARG A 1 275 ? 25.645 -6.759 -5.970 1.00 93.50 275 ARG A O 1
ATOM 2149 N N . HIS A 1 276 ? 24.202 -6.379 -4.266 1.00 93.81 276 HIS A N 1
ATOM 2150 C CA . HIS A 1 276 ? 24.328 -4.914 -4.220 1.00 93.81 276 HIS A CA 1
ATOM 2151 C C . HIS A 1 276 ? 24.922 -4.395 -2.898 1.00 93.81 276 HIS A C 1
ATOM 2153 O O . HIS A 1 276 ? 25.117 -3.193 -2.734 1.00 93.81 276 HIS A O 1
ATOM 2159 N N . GLY A 1 277 ? 25.215 -5.273 -1.935 1.00 93.12 277 GLY A N 1
ATOM 2160 C CA . GLY A 1 277 ? 25.766 -4.937 -0.619 1.00 93.12 277 GLY A CA 1
ATOM 2161 C C . GLY A 1 277 ? 24.737 -4.376 0.367 1.00 93.12 277 GLY A C 1
ATOM 2162 O O . GLY A 1 277 ? 24.730 -4.763 1.532 1.00 93.12 277 GLY A O 1
ATOM 2163 N N . SER A 1 278 ? 23.862 -3.466 -0.072 1.00 93.69 278 SER A N 1
ATOM 2164 C CA . SER A 1 278 ? 22.826 -2.854 0.768 1.00 93.69 278 SER A CA 1
ATOM 2165 C C . SER A 1 278 ? 21.647 -2.339 -0.068 1.00 93.69 278 SER A C 1
ATOM 2167 O O . SER A 1 278 ? 21.870 -1.751 -1.127 1.00 93.69 278 SER A O 1
ATOM 2169 N N . PRO A 1 279 ? 20.394 -2.457 0.417 1.00 96.56 279 PRO A N 1
ATOM 2170 C CA . PRO A 1 279 ? 19.235 -1.853 -0.239 1.00 96.56 279 PRO A CA 1
ATOM 2171 C C . PRO A 1 279 ? 19.224 -0.322 -0.101 1.00 96.56 279 PRO A C 1
ATOM 2173 O O . PRO A 1 279 ? 18.493 0.354 -0.819 1.00 96.56 279 PRO A O 1
ATOM 2176 N N . MET A 1 280 ? 20.034 0.237 0.808 1.00 97.56 280 MET A N 1
ATOM 2177 C CA . MET A 1 280 ? 20.168 1.680 1.065 1.00 97.56 280 MET A CA 1
ATOM 2178 C C . MET A 1 280 ? 21.210 2.339 0.165 1.00 97.56 280 MET A C 1
ATOM 2180 O O . MET A 1 280 ? 21.719 3.407 0.480 1.00 97.56 280 MET A O 1
ATOM 2184 N N . ASN A 1 281 ? 21.565 1.695 -0.945 1.00 96.88 281 ASN A N 1
ATOM 2185 C CA . ASN A 1 281 ? 22.386 2.295 -1.979 1.00 96.88 281 ASN A CA 1
ATOM 2186 C C . ASN A 1 281 ? 21.988 1.756 -3.371 1.00 96.88 281 ASN A C 1
ATOM 2188 O O . ASN A 1 281 ? 22.849 1.312 -4.121 1.00 96.88 281 ASN A O 1
ATOM 2192 N N . LEU A 1 282 ? 20.705 1.867 -3.722 1.00 98.38 282 LEU A N 1
ATOM 2193 C CA . LEU A 1 282 ? 20.162 1.546 -5.044 1.00 98.38 282 LEU A CA 1
ATOM 2194 C C . LEU A 1 282 ? 19.768 2.827 -5.783 1.00 98.38 282 LEU A C 1
ATOM 2196 O O . LEU A 1 282 ? 19.116 3.704 -5.202 1.00 98.38 282 LEU A O 1
ATOM 2200 N N . ALA A 1 283 ? 20.121 2.924 -7.063 1.00 98.31 283 ALA A N 1
ATOM 2201 C CA . ALA A 1 283 ? 19.625 3.995 -7.921 1.00 98.31 283 ALA A CA 1
ATOM 2202 C C . ALA A 1 283 ? 18.126 3.814 -8.220 1.00 98.31 283 ALA A C 1
ATOM 2204 O O . ALA A 1 283 ? 17.664 2.689 -8.427 1.00 98.31 283 ALA A O 1
ATOM 2205 N N . LEU A 1 284 ? 17.381 4.924 -8.276 1.00 97.62 284 LEU A N 1
ATOM 2206 C CA . LEU A 1 284 ? 15.984 4.947 -8.721 1.00 97.62 284 LEU A CA 1
ATOM 2207 C C . LEU A 1 284 ? 15.795 5.941 -9.865 1.00 97.62 284 LEU A C 1
ATOM 2209 O O . LEU A 1 284 ? 16.425 7.002 -9.899 1.00 97.62 284 LEU A O 1
ATOM 2213 N N . GLN A 1 285 ? 14.901 5.603 -10.787 1.00 98.25 285 GLN A N 1
ATOM 2214 C CA . GLN A 1 285 ? 14.542 6.442 -11.922 1.00 98.25 285 GLN A CA 1
ATOM 2215 C C . GLN A 1 285 ? 13.055 6.299 -12.243 1.00 98.25 285 GLN A C 1
ATOM 2217 O O . GLN A 1 285 ? 12.495 5.212 -12.118 1.00 98.25 285 GLN A O 1
ATOM 2222 N N . THR A 1 286 ? 12.441 7.376 -12.731 1.00 98.81 286 THR A N 1
ATOM 2223 C CA . THR A 1 286 ? 11.132 7.304 -13.390 1.00 98.81 286 THR A CA 1
ATOM 2224 C C . THR A 1 286 ? 11.212 7.892 -14.785 1.00 98.81 286 THR A C 1
ATOM 2226 O O . THR A 1 286 ? 11.862 8.922 -15.003 1.00 98.81 286 THR A O 1
ATOM 2229 N N . THR A 1 287 ? 10.538 7.237 -15.728 1.00 98.81 287 THR A N 1
ATOM 2230 C CA . THR A 1 287 ? 10.296 7.778 -17.064 1.00 98.81 287 THR A CA 1
ATOM 2231 C C . THR A 1 287 ? 8.808 7.936 -17.335 1.00 98.81 287 THR A C 1
ATOM 2233 O O . THR A 1 287 ? 8.005 7.115 -16.891 1.00 98.81 287 THR A O 1
ATOM 2236 N N . VAL A 1 288 ? 8.458 8.970 -18.096 1.00 98.75 288 VAL A N 1
ATOM 2237 C CA . VAL A 1 288 ? 7.123 9.168 -18.669 1.00 98.75 288 VAL A CA 1
ATOM 2238 C C . VAL A 1 288 ? 7.273 9.187 -20.180 1.00 98.75 288 VAL A C 1
ATOM 2240 O O . VAL A 1 288 ? 8.017 10.005 -20.721 1.00 98.75 288 VAL A O 1
ATOM 2243 N N . ASN A 1 289 ? 6.616 8.254 -20.868 1.00 98.56 289 ASN A N 1
ATOM 2244 C CA . ASN A 1 289 ? 6.715 8.084 -22.322 1.00 98.56 289 ASN A CA 1
ATOM 2245 C C . ASN A 1 289 ? 8.178 7.986 -22.812 1.00 98.56 289 ASN A C 1
ATOM 2247 O O . ASN A 1 289 ? 8.541 8.521 -23.858 1.00 98.56 289 ASN A O 1
ATOM 2251 N N . GLY A 1 290 ? 9.035 7.332 -22.019 1.00 98.25 290 GLY A N 1
ATOM 2252 C CA . GLY A 1 290 ? 10.464 7.153 -22.296 1.00 98.25 290 GLY A CA 1
ATOM 2253 C C . GLY A 1 290 ? 11.365 8.340 -21.927 1.00 98.25 290 GLY A C 1
ATOM 2254 O O . GLY A 1 290 ? 12.586 8.187 -21.934 1.00 98.25 290 GLY A O 1
ATOM 2255 N N . ALA A 1 291 ? 10.814 9.500 -21.558 1.00 98.38 291 ALA A N 1
ATOM 2256 C CA . ALA A 1 291 ? 11.598 10.633 -21.072 1.00 98.38 291 ALA A CA 1
ATOM 2257 C C . ALA A 1 291 ? 11.875 10.493 -19.570 1.00 98.38 291 ALA A C 1
ATOM 2259 O O . ALA A 1 291 ? 10.947 10.304 -18.788 1.00 98.38 291 ALA A O 1
ATOM 2260 N N . VAL A 1 292 ? 13.139 10.604 -19.153 1.00 98.25 292 VAL A N 1
ATOM 2261 C CA . VAL A 1 292 ? 13.513 10.582 -17.729 1.00 98.25 292 VAL A CA 1
ATOM 2262 C C . VAL A 1 292 ? 13.056 11.869 -17.054 1.00 98.25 292 VAL A C 1
ATOM 2264 O O . VAL A 1 292 ? 13.508 12.953 -17.418 1.00 98.25 292 VAL A O 1
ATOM 2267 N N . THR A 1 293 ? 12.203 11.737 -16.046 1.00 97.50 293 THR A N 1
ATOM 2268 C CA . THR A 1 293 ? 11.601 12.862 -15.316 1.00 97.50 293 THR A CA 1
ATOM 2269 C C . THR A 1 293 ? 12.031 12.901 -13.850 1.00 97.50 293 THR A C 1
ATOM 2271 O O . THR A 1 293 ? 12.128 13.980 -13.277 1.00 97.50 293 THR A O 1
ATOM 2274 N N . GLN A 1 294 ? 12.389 11.753 -13.267 1.00 97.62 294 GLN A N 1
ATOM 2275 C CA . GLN A 1 294 ? 12.885 11.638 -11.892 1.00 97.62 294 GLN A CA 1
ATOM 2276 C C . GLN A 1 294 ? 14.126 10.749 -11.829 1.00 97.62 294 GLN A C 1
ATOM 2278 O O . GLN A 1 294 ? 14.207 9.726 -12.511 1.00 97.62 294 GLN A O 1
ATOM 2283 N N . ARG A 1 295 ? 15.073 11.123 -10.964 1.00 96.94 295 ARG A N 1
ATOM 2284 C CA . ARG A 1 295 ? 16.230 10.317 -10.561 1.00 96.94 295 ARG A CA 1
ATOM 2285 C C . ARG A 1 295 ? 16.475 10.498 -9.071 1.00 96.94 295 ARG A C 1
ATOM 2287 O O . ARG A 1 295 ? 16.256 11.583 -8.547 1.00 96.94 295 ARG A O 1
ATOM 2294 N N . GLY A 1 296 ? 16.997 9.472 -8.418 1.00 96.12 296 GLY A N 1
ATOM 2295 C CA . GLY A 1 296 ? 17.449 9.580 -7.037 1.00 96.12 296 GLY A CA 1
ATOM 2296 C C . GLY A 1 296 ? 18.204 8.342 -6.584 1.00 96.12 296 GLY A C 1
ATOM 2297 O O . GLY A 1 296 ? 18.567 7.481 -7.392 1.00 96.12 296 GLY A O 1
ATOM 2298 N N . HIS A 1 297 ? 18.390 8.230 -5.273 1.00 97.19 297 HIS A N 1
ATOM 2299 C CA . HIS A 1 297 ? 19.060 7.089 -4.677 1.00 97.19 297 HIS A CA 1
ATOM 2300 C C . HIS A 1 297 ? 18.484 6.728 -3.308 1.00 97.19 297 HIS A C 1
ATOM 2302 O O . HIS A 1 297 ? 18.236 7.605 -2.491 1.00 97.19 297 HIS A O 1
ATOM 2308 N N . THR A 1 298 ? 18.343 5.441 -2.986 1.00 98.00 298 THR A N 1
ATOM 2309 C CA . THR A 1 298 ? 17.817 5.016 -1.668 1.00 98.00 298 THR A CA 1
ATOM 2310 C C . THR A 1 298 ? 18.708 5.402 -0.481 1.00 98.00 298 THR A C 1
ATOM 2312 O O . THR A 1 298 ? 18.270 5.319 0.661 1.00 98.00 298 THR A O 1
ATOM 2315 N N . ARG A 1 299 ? 19.941 5.866 -0.730 1.00 96.62 299 ARG A N 1
ATOM 2316 C CA . ARG A 1 299 ? 20.842 6.385 0.317 1.00 96.62 299 ARG A CA 1
ATOM 2317 C C . ARG A 1 299 ? 20.436 7.769 0.820 1.00 96.62 299 ARG A C 1
ATOM 2319 O O . ARG A 1 299 ? 20.904 8.183 1.872 1.00 96.62 299 ARG A O 1
ATOM 2326 N N . ASP A 1 300 ? 19.609 8.473 0.048 1.00 95.50 300 ASP A N 1
ATOM 2327 C CA . ASP A 1 300 ? 19.175 9.841 0.336 1.00 95.50 300 ASP A CA 1
ATOM 2328 C C . ASP A 1 300 ? 17.893 9.862 1.197 1.00 95.50 300 ASP A C 1
ATOM 2330 O O . ASP A 1 300 ? 17.317 10.929 1.443 1.00 95.50 300 ASP A O 1
ATOM 2334 N N . MET A 1 301 ? 17.447 8.684 1.660 1.00 96.19 301 MET A N 1
ATOM 2335 C CA . MET A 1 301 ? 16.354 8.559 2.620 1.00 96.19 301 MET A CA 1
ATOM 2336 C C . MET A 1 301 ? 16.731 9.203 3.959 1.00 96.19 301 MET A C 1
ATOM 2338 O O . MET A 1 301 ? 17.820 8.974 4.483 1.00 96.19 301 MET A O 1
ATOM 2342 N N . ILE A 1 302 ? 15.806 9.962 4.549 1.00 95.44 302 ILE A N 1
ATOM 2343 C CA . ILE A 1 302 ? 15.969 10.562 5.883 1.00 95.44 302 ILE A CA 1
ATOM 2344 C C . ILE A 1 302 ? 15.920 9.464 6.952 1.00 95.44 302 ILE A C 1
ATOM 2346 O O . ILE A 1 302 ? 16.785 9.395 7.825 1.00 95.44 302 ILE A O 1
ATOM 2350 N N . PHE A 1 303 ? 14.928 8.579 6.852 1.00 97.44 303 PHE A N 1
ATOM 2351 C CA . PHE A 1 303 ? 14.779 7.391 7.679 1.00 97.44 303 PHE A CA 1
ATOM 2352 C C . PHE A 1 303 ? 14.994 6.142 6.821 1.00 97.44 303 PHE A C 1
ATOM 2354 O O . PHE A 1 303 ? 14.173 5.811 5.962 1.00 97.44 303 PHE A O 1
ATOM 2361 N N . ASP A 1 304 ? 16.110 5.448 7.062 1.00 98.00 304 ASP A N 1
ATOM 2362 C CA . ASP A 1 304 ? 16.436 4.187 6.390 1.00 98.00 304 ASP A CA 1
ATOM 2363 C C . ASP A 1 304 ? 15.460 3.052 6.761 1.00 98.00 304 ASP A C 1
ATOM 2365 O O . ASP A 1 304 ? 14.743 3.103 7.765 1.00 98.00 304 ASP A O 1
ATOM 2369 N N . VAL A 1 305 ? 15.445 1.988 5.954 1.00 98.56 305 VAL A N 1
ATOM 2370 C CA . VAL A 1 305 ? 14.553 0.832 6.157 1.00 98.56 305 VAL A CA 1
ATOM 2371 C C . VAL A 1 305 ? 14.663 0.223 7.565 1.00 98.56 305 VAL A C 1
ATOM 2373 O O . VAL A 1 305 ? 13.620 -0.007 8.185 1.00 98.56 305 VAL A O 1
ATOM 2376 N N . PRO A 1 306 ? 15.868 -0.008 8.125 1.00 98.50 306 PRO A N 1
ATOM 2377 C CA . PRO A 1 306 ? 15.997 -0.471 9.503 1.00 98.50 306 PRO A CA 1
ATOM 2378 C C . PRO A 1 306 ? 15.364 0.457 10.551 1.00 98.50 306 PRO A C 1
ATOM 2380 O O . PRO A 1 306 ? 14.741 -0.030 11.495 1.00 98.50 306 PRO A O 1
ATOM 2383 N N . THR A 1 307 ? 15.478 1.777 10.376 1.00 98.50 307 THR A N 1
ATOM 2384 C CA . THR A 1 307 ? 14.855 2.778 11.258 1.00 98.50 307 THR A CA 1
ATOM 2385 C C . THR A 1 307 ? 13.338 2.695 11.195 1.00 98.50 307 THR A C 1
ATOM 2387 O O . THR A 1 307 ? 12.681 2.705 12.232 1.00 98.50 307 THR A O 1
ATOM 2390 N N . LEU A 1 308 ? 12.774 2.558 9.993 1.00 98.75 308 LEU A N 1
ATOM 2391 C CA . LEU A 1 308 ? 11.328 2.441 9.810 1.00 98.75 308 LEU A CA 1
ATOM 2392 C C . LEU A 1 308 ? 10.770 1.181 10.487 1.00 98.75 308 LEU A C 1
ATOM 2394 O O . LEU A 1 308 ? 9.746 1.249 11.166 1.00 98.75 308 LEU A O 1
ATOM 2398 N N . ILE A 1 309 ? 11.455 0.040 10.367 1.00 98.75 309 ILE A N 1
ATOM 2399 C CA . ILE A 1 309 ? 11.040 -1.210 11.025 1.00 98.75 309 ILE A CA 1
ATOM 2400 C C . ILE A 1 309 ? 11.112 -1.084 12.553 1.00 98.75 309 ILE A C 1
ATOM 2402 O O . ILE A 1 309 ? 10.175 -1.497 13.240 1.00 98.75 309 ILE A O 1
ATOM 2406 N N . GLU A 1 310 ? 12.183 -0.502 13.101 1.00 98.50 310 GLU A N 1
ATOM 2407 C CA . GLU A 1 310 ? 12.286 -0.243 14.544 1.00 98.50 310 GLU A CA 1
ATOM 2408 C C . GLU A 1 310 ? 11.162 0.685 15.024 1.00 98.50 310 GLU A C 1
ATOM 2410 O O . GLU A 1 310 ? 10.467 0.362 15.990 1.00 98.50 310 GLU A O 1
ATOM 2415 N N . TYR A 1 311 ? 10.927 1.786 14.303 1.00 98.56 311 TYR A N 1
ATOM 2416 C CA . TYR A 1 311 ? 9.888 2.762 14.617 1.00 98.56 311 TYR A CA 1
ATOM 2417 C C . TYR A 1 311 ? 8.505 2.111 14.670 1.00 98.56 311 TYR A C 1
ATOM 2419 O O . TYR A 1 311 ? 7.875 2.096 15.728 1.00 98.56 311 TYR A O 1
ATOM 2427 N N . PHE A 1 312 ? 8.049 1.503 13.572 1.00 98.56 312 PHE A N 1
ATOM 2428 C CA . PHE A 1 312 ? 6.715 0.906 13.519 1.00 98.56 312 PHE A CA 1
ATOM 2429 C C . PHE A 1 312 ? 6.565 -0.259 14.496 1.00 98.56 312 PHE A C 1
ATOM 2431 O O . PHE A 1 312 ? 5.567 -0.349 15.212 1.00 98.56 312 PHE A O 1
ATOM 2438 N N . SER A 1 313 ? 7.569 -1.136 14.587 1.00 98.19 313 SER A N 1
ATOM 2439 C CA . SER A 1 313 ? 7.472 -2.307 15.462 1.00 98.19 313 SER A CA 1
ATOM 2440 C C . SER A 1 313 ? 7.445 -1.950 16.955 1.00 98.19 313 SER A C 1
ATOM 2442 O O . SER A 1 313 ? 7.013 -2.771 17.766 1.00 98.19 313 SER A O 1
ATOM 2444 N N . SER A 1 314 ? 7.871 -0.742 17.346 1.00 97.31 314 SER A N 1
ATOM 2445 C CA . SER A 1 314 ? 7.837 -0.288 18.743 1.00 97.31 314 SER A CA 1
ATOM 2446 C C . SER A 1 314 ? 6.412 -0.127 19.294 1.00 97.31 314 SER A C 1
ATOM 2448 O O . SER A 1 314 ? 6.156 -0.407 20.469 1.00 97.31 314 SER A O 1
ATOM 2450 N N . PHE A 1 315 ? 5.449 0.253 18.448 1.00 95.81 315 PHE A N 1
ATOM 2451 C CA . PHE A 1 315 ? 4.070 0.514 18.871 1.00 95.81 315 PHE A CA 1
ATOM 2452 C C . PHE A 1 315 ? 3.034 -0.399 18.206 1.00 95.81 315 PHE A C 1
ATOM 2454 O O . PHE A 1 315 ? 2.008 -0.692 18.828 1.00 95.81 315 PHE A O 1
ATOM 2461 N N . MET A 1 316 ? 3.310 -0.948 17.021 1.00 96.19 316 MET A N 1
ATOM 2462 C CA . MET A 1 316 ? 2.449 -1.922 16.342 1.00 96.19 316 MET A CA 1
ATOM 2463 C C . MET A 1 316 ? 3.192 -3.221 16.016 1.00 96.19 316 MET A C 1
ATOM 2465 O O . MET A 1 316 ? 4.414 -3.287 16.050 1.00 96.19 316 MET A O 1
ATOM 2469 N N . THR A 1 317 ? 2.449 -4.295 15.757 1.00 96.88 317 THR A N 1
ATOM 2470 C CA . THR A 1 317 ? 3.036 -5.543 15.252 1.00 96.88 317 THR A CA 1
ATOM 2471 C C . THR A 1 317 ? 3.023 -5.498 13.732 1.00 96.88 317 THR A C 1
ATOM 2473 O O . THR A 1 317 ? 1.954 -5.356 13.145 1.00 96.88 317 THR A O 1
ATOM 2476 N N . LEU A 1 318 ? 4.187 -5.655 13.108 1.00 97.44 318 LEU A N 1
ATOM 2477 C CA . LEU A 1 318 ? 4.300 -5.899 11.672 1.00 97.44 318 LEU A CA 1
ATOM 2478 C C . LEU A 1 318 ? 4.221 -7.406 11.428 1.00 97.44 318 LEU A C 1
ATOM 2480 O O . LEU A 1 318 ? 4.827 -8.181 12.165 1.00 97.44 318 LEU A O 1
ATOM 2484 N N . ASN A 1 319 ? 3.491 -7.837 10.411 1.00 96.88 319 ASN A N 1
ATOM 2485 C CA . ASN A 1 319 ? 3.260 -9.244 10.105 1.00 96.88 319 ASN A CA 1
ATOM 2486 C C . ASN A 1 319 ? 3.818 -9.623 8.730 1.00 96.88 319 ASN A C 1
ATOM 2488 O O . ASN A 1 319 ? 3.971 -8.758 7.870 1.00 96.88 319 ASN A O 1
ATOM 2492 N N . PRO A 1 320 ? 4.106 -10.916 8.487 1.00 97.00 320 PRO A N 1
ATOM 2493 C CA . PRO A 1 320 ? 4.499 -11.385 7.166 1.00 97.00 320 PRO A CA 1
ATOM 2494 C C . PRO A 1 320 ? 3.508 -10.937 6.085 1.00 97.00 320 PRO A C 1
ATOM 2496 O O . PRO A 1 320 ? 2.305 -11.171 6.185 1.00 97.00 320 PRO A O 1
ATOM 2499 N N . GLY A 1 321 ? 4.040 -10.298 5.050 1.00 96.56 321 GLY A N 1
ATOM 2500 C CA . GLY A 1 321 ? 3.313 -9.681 3.954 1.00 96.56 321 GLY A CA 1
ATOM 2501 C C . GLY A 1 321 ? 3.017 -8.190 4.140 1.00 96.56 321 GLY A C 1
ATOM 2502 O O . GLY A 1 321 ? 2.733 -7.532 3.142 1.00 96.56 321 GLY A O 1
ATOM 2503 N N . ASP A 1 322 ? 3.112 -7.616 5.336 1.00 98.25 322 ASP A N 1
ATOM 2504 C CA . ASP A 1 322 ? 2.947 -6.166 5.479 1.00 98.25 322 ASP A CA 1
ATOM 2505 C C . ASP A 1 322 ? 3.993 -5.410 4.642 1.00 98.25 322 ASP A C 1
ATOM 2507 O O . ASP A 1 322 ? 5.093 -5.913 4.386 1.00 98.25 322 ASP A O 1
ATOM 2511 N N . LEU A 1 323 ? 3.623 -4.218 4.176 1.00 98.75 323 LEU A N 1
ATOM 2512 C CA . LEU A 1 323 ? 4.447 -3.392 3.298 1.00 98.75 323 LEU A CA 1
ATOM 2513 C C . LEU A 1 323 ? 4.865 -2.097 3.983 1.00 98.75 323 LEU A C 1
ATOM 2515 O O . LEU A 1 323 ? 4.071 -1.489 4.702 1.00 98.75 323 LEU A O 1
ATOM 2519 N N . ILE A 1 324 ? 6.079 -1.646 3.673 1.00 98.88 324 ILE A N 1
ATOM 2520 C CA . ILE A 1 324 ? 6.549 -0.287 3.954 1.00 98.88 324 ILE A CA 1
ATOM 2521 C C . ILE A 1 324 ? 6.989 0.340 2.627 1.00 98.88 324 ILE A C 1
ATOM 2523 O O . ILE A 1 324 ? 7.964 -0.121 2.033 1.00 98.88 324 ILE A O 1
ATOM 2527 N N . LEU A 1 325 ? 6.268 1.360 2.163 1.00 98.81 325 LEU A N 1
ATOM 2528 C CA . LEU A 1 325 ? 6.638 2.197 1.021 1.00 98.81 325 LEU A CA 1
ATOM 2529 C C . LEU A 1 325 ? 7.452 3.383 1.549 1.00 98.81 325 LEU A C 1
ATOM 2531 O O . LEU A 1 325 ? 6.990 4.127 2.414 1.00 98.81 325 LEU A O 1
ATOM 2535 N N . THR A 1 326 ? 8.713 3.475 1.137 1.00 98.62 326 THR A N 1
ATOM 2536 C CA . THR A 1 326 ? 9.731 4.257 1.852 1.00 98.62 326 THR A CA 1
ATOM 2537 C C . THR A 1 326 ? 9.796 5.734 1.468 1.00 98.62 326 THR A C 1
ATOM 2539 O O . THR A 1 326 ? 10.727 6.415 1.895 1.00 98.62 326 THR A O 1
ATOM 2542 N N . GLY A 1 327 ? 8.861 6.236 0.669 1.00 97.06 327 GLY A N 1
ATOM 2543 C CA . GLY A 1 327 ? 8.895 7.575 0.091 1.00 97.06 327 GLY A CA 1
ATOM 2544 C C . GLY A 1 327 ? 9.586 7.624 -1.274 1.00 97.06 327 GLY A C 1
ATOM 2545 O O . GLY A 1 327 ? 10.269 6.682 -1.691 1.00 97.06 327 GLY A O 1
ATOM 2546 N N . THR A 1 328 ? 9.429 8.767 -1.940 1.00 97.00 328 THR A N 1
ATOM 2547 C CA . THR A 1 328 ? 9.981 9.090 -3.265 1.00 97.00 328 THR A CA 1
ATOM 2548 C C . THR A 1 328 ? 10.961 10.273 -3.193 1.00 97.00 328 THR A C 1
ATOM 2550 O O . THR A 1 328 ? 10.778 11.164 -2.357 1.00 97.00 328 THR A O 1
ATOM 2553 N N . PRO A 1 329 ? 11.974 10.344 -4.081 1.00 93.44 329 PRO A N 1
ATOM 2554 C CA . PRO A 1 329 ? 12.751 11.565 -4.312 1.00 93.44 329 PRO A CA 1
ATOM 2555 C C . PRO A 1 329 ? 11.953 12.625 -5.102 1.00 93.44 329 PRO A C 1
ATOM 2557 O O . PRO A 1 329 ? 10.809 12.394 -5.502 1.00 93.44 329 PRO A O 1
ATOM 2560 N N . ASP A 1 330 ? 12.591 13.764 -5.379 1.00 90.06 330 ASP A N 1
ATOM 2561 C CA . ASP A 1 330 ? 12.056 14.879 -6.182 1.00 90.06 330 ASP A CA 1
ATOM 2562 C C . ASP A 1 330 ? 11.882 14.549 -7.663 1.00 90.06 330 ASP A C 1
ATOM 2564 O O . ASP A 1 330 ? 12.205 13.458 -8.128 1.00 90.06 330 ASP A O 1
ATOM 2568 N N . GLY A 1 331 ? 11.377 15.516 -8.433 1.00 89.31 331 GLY A N 1
ATOM 2569 C CA . GLY A 1 331 ? 11.236 15.386 -9.884 1.00 89.31 331 GLY A CA 1
ATOM 2570 C C . GLY A 1 331 ? 9.949 14.682 -10.302 1.00 89.31 331 GLY A C 1
ATOM 2571 O O . GLY A 1 331 ? 9.891 14.054 -11.357 1.00 89.31 331 GLY A O 1
ATOM 2572 N N . VAL A 1 332 ? 8.905 14.754 -9.479 1.00 93.31 332 VAL A N 1
ATOM 2573 C CA . VAL A 1 332 ? 7.570 14.290 -9.865 1.00 93.31 332 VAL A CA 1
ATOM 2574 C C . VAL A 1 332 ? 6.942 15.271 -10.859 1.00 93.31 332 VAL A C 1
ATOM 2576 O O . VAL A 1 332 ? 7.080 16.487 -10.722 1.00 93.31 332 VAL A O 1
ATOM 2579 N N . VAL A 1 333 ? 6.244 14.751 -11.868 1.00 96.94 333 VAL A N 1
ATOM 2580 C CA . VAL A 1 333 ? 5.564 15.564 -12.888 1.00 96.94 333 VAL A CA 1
ATOM 2581 C C . VAL A 1 333 ? 4.104 15.151 -13.028 1.00 96.94 333 VAL A C 1
ATOM 2583 O O . VAL A 1 333 ? 3.707 14.059 -12.617 1.00 96.94 333 VAL A O 1
ATOM 2586 N N . ASP A 1 334 ? 3.302 16.034 -13.613 1.00 98.38 334 ASP A N 1
ATOM 2587 C CA . ASP A 1 334 ? 1.906 15.741 -13.920 1.00 98.38 334 ASP A CA 1
ATOM 2588 C C . ASP A 1 334 ? 1.795 14.640 -14.991 1.00 98.38 334 ASP A C 1
ATOM 2590 O O . ASP A 1 334 ? 2.486 14.691 -16.005 1.00 98.38 334 ASP A O 1
ATOM 2594 N N . CYS A 1 335 ? 0.932 13.649 -14.758 1.00 97.81 335 CYS A N 1
ATOM 2595 C CA . CYS A 1 335 ? 0.757 12.457 -15.595 1.00 97.81 335 CYS A CA 1
ATOM 2596 C C . CYS A 1 335 ? -0.630 12.442 -16.242 1.00 97.81 335 CYS A C 1
ATOM 2598 O O . CYS A 1 335 ? -1.635 12.363 -15.539 1.00 97.81 335 CYS A O 1
ATOM 2600 N N . GLN A 1 336 ? -0.719 12.463 -17.563 1.00 98.19 336 GLN A N 1
ATOM 2601 C CA . GLN A 1 336 ? -1.969 12.555 -18.316 1.00 98.19 336 GLN A CA 1
ATOM 2602 C C . GLN A 1 336 ? -2.497 11.180 -18.760 1.00 98.19 336 GLN A C 1
ATOM 2604 O O . GLN A 1 336 ? -1.738 10.215 -18.834 1.00 98.19 336 GLN A O 1
ATOM 2609 N N . PRO A 1 337 ? -3.802 11.041 -19.068 1.00 98.38 337 PRO A N 1
ATOM 2610 C CA . PRO A 1 337 ? -4.321 9.818 -19.674 1.00 98.38 337 PRO A CA 1
ATOM 2611 C C . PRO A 1 337 ? -3.572 9.497 -20.974 1.00 98.38 337 PRO A C 1
ATOM 2613 O O . PRO A 1 337 ? -3.377 10.377 -21.810 1.00 98.38 337 PRO A O 1
ATOM 2616 N N . GLY A 1 338 ? -3.178 8.238 -21.149 1.00 98.38 338 GLY A N 1
ATOM 2617 C CA . GLY A 1 338 ? -2.326 7.776 -22.245 1.00 98.38 338 GLY A CA 1
ATOM 2618 C C . GLY A 1 338 ? -0.842 7.687 -21.883 1.00 98.38 338 GLY A C 1
ATOM 2619 O O . GLY A 1 338 ? -0.122 6.949 -22.553 1.00 98.38 338 GLY A O 1
ATOM 2620 N N . ASP A 1 339 ? -0.392 8.353 -20.814 1.00 98.81 339 ASP A N 1
ATOM 2621 C CA . ASP A 1 339 ? 1.006 8.284 -20.397 1.00 98.81 339 ASP A CA 1
ATOM 2622 C C . ASP A 1 339 ? 1.388 6.877 -19.937 1.00 98.81 339 ASP A C 1
ATOM 2624 O O . ASP A 1 339 ? 0.693 6.237 -19.141 1.00 98.81 339 ASP A O 1
ATOM 2628 N N . VAL A 1 340 ? 2.545 6.415 -20.404 1.00 98.88 340 VAL A N 1
ATOM 2629 C CA . VAL A 1 340 ? 3.217 5.227 -19.883 1.00 98.88 340 VAL A CA 1
ATOM 2630 C C . VAL A 1 340 ? 4.267 5.674 -18.881 1.00 98.88 340 VAL A C 1
ATOM 2632 O O . VAL A 1 340 ? 5.250 6.319 -19.250 1.00 98.88 340 VAL A O 1
ATOM 2635 N N . VAL A 1 341 ? 4.061 5.315 -17.617 1.00 98.88 341 VAL A N 1
ATOM 2636 C CA . VAL A 1 341 ? 4.987 5.615 -16.527 1.00 98.88 341 VAL A CA 1
ATOM 2637 C C . VAL A 1 341 ? 5.758 4.352 -16.181 1.00 98.88 341 VAL A C 1
ATOM 2639 O O . VAL A 1 341 ? 5.166 3.290 -15.988 1.00 98.88 341 VAL A O 1
ATOM 2642 N N . VAL A 1 342 ? 7.083 4.466 -16.116 1.00 98.94 342 VAL A N 1
ATOM 2643 C CA . VAL A 1 342 ? 7.975 3.370 -15.728 1.00 98.94 342 VAL A CA 1
ATOM 2644 C C . VAL A 1 342 ? 8.823 3.817 -14.551 1.00 98.94 342 VAL A C 1
ATOM 2646 O O . VAL A 1 342 ? 9.693 4.670 -14.725 1.00 98.94 342 VAL A O 1
ATOM 2649 N N . THR A 1 343 ? 8.576 3.239 -13.379 1.00 98.88 343 THR A N 1
ATOM 2650 C CA . THR A 1 343 ? 9.397 3.401 -12.178 1.00 98.88 343 THR A CA 1
ATOM 2651 C C . THR A 1 343 ? 10.385 2.241 -12.090 1.00 98.88 343 THR A C 1
ATOM 2653 O O . THR A 1 343 ? 10.011 1.077 -12.194 1.00 98.88 343 THR A O 1
ATOM 2656 N N . GLU A 1 344 ? 11.671 2.525 -11.942 1.00 98.81 344 GLU A N 1
ATOM 2657 C CA . GLU A 1 344 ? 12.727 1.515 -11.944 1.00 98.81 344 GLU A CA 1
ATOM 2658 C C . GLU A 1 344 ? 13.650 1.709 -10.747 1.00 98.81 344 GLU A C 1
ATOM 2660 O O . GLU A 1 344 ? 14.064 2.829 -10.439 1.00 98.81 344 GLU A O 1
ATOM 2665 N N . ILE A 1 345 ? 13.987 0.597 -10.094 1.00 98.75 345 ILE A N 1
ATOM 2666 C CA . ILE A 1 345 ? 14.984 0.556 -9.026 1.00 98.75 345 ILE A CA 1
ATOM 2667 C C . ILE A 1 345 ? 16.030 -0.488 -9.392 1.00 98.75 345 ILE A C 1
ATOM 2669 O O . ILE A 1 345 ? 15.708 -1.627 -9.757 1.00 98.75 345 ILE A O 1
ATOM 2673 N N . GLU A 1 346 ? 17.295 -0.093 -9.271 1.00 98.25 346 GLU A N 1
ATOM 2674 C CA . GLU A 1 346 ? 18.442 -0.961 -9.500 1.00 98.25 346 GLU A CA 1
ATOM 2675 C C . GLU A 1 346 ? 18.298 -2.277 -8.721 1.00 98.25 346 GLU A C 1
ATOM 2677 O O . GLU A 1 346 ? 17.974 -2.297 -7.535 1.00 98.25 346 GLU A O 1
ATOM 2682 N N . GLY A 1 347 ? 18.512 -3.405 -9.400 1.00 96.19 347 GLY A N 1
ATOM 2683 C CA . GLY A 1 347 ? 18.411 -4.727 -8.781 1.00 96.19 347 GLY A CA 1
ATOM 2684 C C . GLY A 1 347 ? 16.982 -5.256 -8.599 1.00 96.19 347 GLY A C 1
ATOM 2685 O O . GLY A 1 347 ? 16.837 -6.469 -8.431 1.00 96.19 347 GLY A O 1
ATOM 2686 N N . LEU A 1 348 ? 15.945 -4.415 -8.721 1.00 97.88 348 LEU A N 1
ATOM 2687 C CA . LEU A 1 348 ? 14.531 -4.808 -8.593 1.00 97.88 348 LEU A CA 1
ATOM 2688 C C . LEU A 1 348 ? 13.790 -4.888 -9.929 1.00 97.88 348 LEU A C 1
ATOM 2690 O O . LEU A 1 348 ? 12.897 -5.718 -10.074 1.00 97.88 348 LEU A O 1
ATOM 2694 N N . GLY A 1 349 ? 14.197 -4.087 -10.916 1.00 97.00 349 GLY A N 1
ATOM 2695 C CA . GLY A 1 349 ? 13.600 -4.049 -12.253 1.00 97.00 349 GLY A CA 1
ATOM 2696 C C . GLY A 1 349 ? 12.646 -2.872 -12.457 1.00 97.00 349 GLY A C 1
ATOM 2697 O O . GLY A 1 349 ? 12.513 -2.003 -11.598 1.00 97.00 349 GLY A O 1
ATOM 2698 N N . ALA A 1 350 ? 12.002 -2.848 -13.624 1.00 98.31 350 ALA A N 1
ATOM 2699 C CA . ALA A 1 350 ? 11.178 -1.736 -14.085 1.00 98.31 350 ALA A CA 1
ATOM 2700 C C . ALA A 1 350 ? 9.680 -2.049 -13.959 1.00 98.31 350 ALA A C 1
ATOM 2702 O O . ALA A 1 350 ? 9.157 -2.969 -14.589 1.00 98.31 350 ALA A O 1
ATOM 2703 N N . LEU A 1 351 ? 8.973 -1.268 -13.151 1.00 98.81 351 LEU A N 1
ATOM 2704 C CA . LEU A 1 351 ? 7.531 -1.297 -12.975 1.00 98.81 351 LEU A CA 1
ATOM 2705 C C . LEU A 1 351 ? 6.870 -0.308 -13.935 1.00 98.81 351 LEU A C 1
ATOM 2707 O O . LEU A 1 351 ? 6.968 0.900 -13.768 1.00 98.81 351 LEU A O 1
ATOM 2711 N N . GLN A 1 352 ? 6.168 -0.832 -14.933 1.00 98.81 352 GLN A N 1
ATOM 2712 C CA . GLN A 1 352 ? 5.366 -0.046 -15.857 1.00 98.81 352 GLN A CA 1
ATOM 2713 C C . GLN A 1 352 ? 3.908 -0.012 -15.405 1.00 98.81 352 GLN A C 1
ATOM 2715 O O . GLN A 1 352 ? 3.368 -1.035 -14.985 1.00 98.81 352 GLN A O 1
ATOM 2720 N N . ASN A 1 353 ? 3.248 1.121 -15.592 1.00 98.19 353 ASN A N 1
ATOM 2721 C CA . ASN A 1 353 ? 1.796 1.238 -15.592 1.00 98.19 353 ASN A CA 1
ATOM 2722 C C . ASN A 1 353 ? 1.368 2.312 -16.608 1.00 98.19 353 ASN A C 1
ATOM 2724 O O . ASN A 1 353 ? 2.153 3.188 -16.973 1.00 98.19 353 ASN A O 1
ATOM 2728 N N . THR A 1 354 ? 0.128 2.236 -17.088 1.00 98.75 354 THR A N 1
ATOM 2729 C CA . THR A 1 354 ? -0.393 3.180 -18.091 1.00 98.75 354 THR A CA 1
ATOM 2730 C C . THR A 1 354 ? -1.572 3.955 -17.526 1.00 98.75 354 THR A C 1
ATOM 2732 O O . THR A 1 354 ? -2.501 3.366 -16.971 1.00 98.75 354 THR A O 1
ATOM 2735 N N . LEU A 1 355 ? -1.550 5.278 -17.665 1.00 98.69 355 LEU A N 1
ATOM 2736 C CA . LEU A 1 355 ? -2.647 6.129 -17.229 1.00 98.69 355 LEU A CA 1
ATOM 2737 C C . LEU A 1 355 ? -3.820 6.003 -18.199 1.00 98.69 355 LEU A C 1
ATOM 2739 O O . LEU A 1 355 ? -3.657 6.080 -19.415 1.00 98.69 355 LEU A O 1
ATOM 2743 N N . ILE A 1 356 ? -5.022 5.868 -17.657 1.00 98.31 356 ILE A N 1
ATOM 2744 C CA . ILE A 1 356 ? -6.276 5.918 -18.411 1.00 98.31 356 ILE A CA 1
ATOM 2745 C C . ILE A 1 356 ? -7.201 6.960 -17.794 1.00 98.31 356 ILE A C 1
ATOM 2747 O O . ILE A 1 356 ? -7.099 7.270 -16.605 1.00 98.31 356 ILE A O 1
ATOM 2751 N N . ALA A 1 357 ? -8.120 7.497 -18.593 1.00 95.12 357 ALA A N 1
ATOM 2752 C CA . ALA A 1 357 ? -9.196 8.311 -18.049 1.00 95.12 357 ALA A CA 1
ATOM 2753 C C . ALA A 1 357 ? -10.064 7.443 -17.125 1.00 95.12 357 ALA A C 1
ATOM 2755 O O . ALA A 1 357 ? -10.329 6.275 -17.430 1.00 95.12 357 ALA A O 1
ATOM 2756 N N . ALA A 1 358 ? -10.485 7.998 -15.989 1.00 83.69 358 ALA A N 1
ATOM 2757 C CA . ALA A 1 358 ? -11.562 7.392 -15.219 1.00 83.69 358 ALA A CA 1
ATOM 2758 C C . ALA A 1 358 ? -12.828 7.283 -16.103 1.00 83.69 358 ALA A C 1
ATOM 2760 O O . ALA A 1 358 ? -13.044 8.170 -16.934 1.00 83.69 358 ALA A O 1
ATOM 2761 N N . PRO A 1 359 ? -13.603 6.189 -15.973 1.00 68.88 359 PRO A N 1
ATOM 2762 C CA . PRO A 1 359 ? -14.820 5.980 -16.754 1.00 68.88 359 PRO A CA 1
ATOM 2763 C C . PRO A 1 359 ? -15.898 7.037 -16.503 1.00 68.88 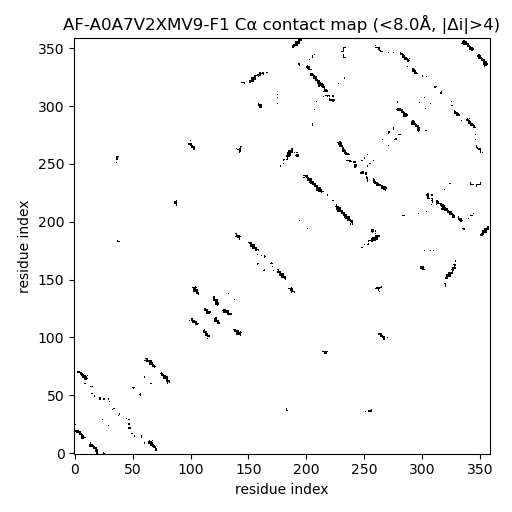359 PRO A C 1
ATOM 2765 O O . PRO A 1 359 ? -15.876 7.672 -15.420 1.00 68.88 359 PRO A O 1
#

pLDDT: mean 92.15, std 12.02, range [39.0, 98.94]

Mean predicted aligned error: 5.58 Å

Radius of gyration: 22.57 Å; Cα contacts (8 Å, |Δi|>4): 799; chains: 1; bounding box: 58×52×58 Å

Sequence (359 aa):
LATLKLEVTVNGEHRQTVDLSTLRRDATQLLADVGEFMTLQHGDVLMLGTDAMADGSRPRVQAGDRVEISAPGFEPLVQTIAAAQSAQGQMVRTKKHTPPQRRARVAWAGAVHEAVESDGQLLLTRSPYAGQRVSFDDVTWLPPLDPVAQPRTVLALGLNYADHAKELAFKAPEEPLAFVKGAASLIGHRAYTRRPTGVKFMHYECELAVVIGRTARNVKKGDAYDFIAGYTVANDYAIRDYLENWYRPNLRVKNRDTCTPIGPWLVDAAWLHERHGSPMNLALQTTVNGAVTQRGHTRDMIFDVPTLIEYFSSFMTLNPGDLILTGTPDGVVDCQPGDVVVTEIEGLGALQNTLIAAP